Protein AF-A0A915LRH9-F1 (afdb_monomer_lite)

Radius of gyration: 26.14 Å; chains: 1; bounding box: 74×28×81 Å

Structure (mmCIF, N/CA/C/O backbone):
data_AF-A0A915LRH9-F1
#
_entry.id   AF-A0A915LRH9-F1
#
loop_
_atom_site.group_PDB
_atom_site.id
_atom_site.type_symbol
_atom_site.label_atom_id
_atom_site.label_alt_id
_atom_site.label_comp_id
_atom_site.label_asym_id
_atom_site.label_entity_id
_atom_site.label_seq_id
_atom_site.pdbx_PDB_ins_code
_atom_site.Cartn_x
_atom_site.Cartn_y
_atom_site.Cartn_z
_atom_site.occupancy
_atom_site.B_iso_or_equiv
_atom_site.auth_seq_id
_atom_site.auth_comp_id
_atom_site.auth_asym_id
_atom_site.auth_atom_id
_atom_site.pdbx_PDB_model_num
ATOM 1 N N . MET A 1 1 ? 37.765 -3.416 -57.490 1.00 30.34 1 MET A N 1
ATOM 2 C CA . MET A 1 1 ? 39.031 -4.181 -57.428 1.00 30.34 1 MET A CA 1
ATOM 3 C C . MET A 1 1 ? 39.830 -3.658 -56.245 1.00 30.34 1 MET A C 1
ATOM 5 O O . MET A 1 1 ? 40.001 -2.457 -56.183 1.00 30.34 1 MET A O 1
ATOM 9 N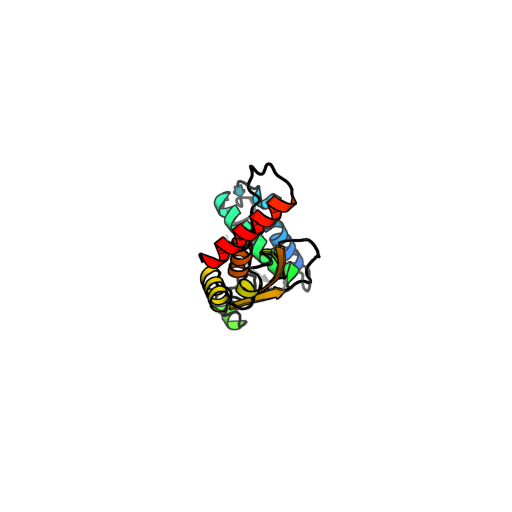 N . LYS A 1 2 ? 40.238 -4.555 -55.335 1.00 29.83 2 LYS A N 1
ATOM 10 C CA . LYS A 1 2 ? 41.137 -4.381 -54.170 1.00 29.83 2 LYS A CA 1
ATOM 11 C C . LYS A 1 2 ? 40.947 -3.181 -53.215 1.00 29.83 2 LYS A C 1
ATOM 13 O O . LYS A 1 2 ? 41.175 -2.027 -53.540 1.00 29.83 2 LYS A O 1
ATOM 18 N N . ILE A 1 3 ? 40.636 -3.567 -51.980 1.00 47.22 3 ILE A N 1
ATOM 19 C CA . ILE A 1 3 ? 40.786 -2.838 -50.719 1.00 47.22 3 ILE A CA 1
ATOM 20 C C . ILE A 1 3 ? 42.266 -2.500 -50.460 1.00 47.22 3 ILE A C 1
ATOM 22 O O . ILE A 1 3 ? 43.118 -3.357 -50.688 1.00 47.22 3 ILE A O 1
ATOM 26 N N . GLN A 1 4 ? 42.520 -1.316 -49.899 1.00 33.41 4 GLN A N 1
ATOM 27 C CA . GLN A 1 4 ? 43.632 -0.958 -49.001 1.00 33.41 4 GLN A CA 1
ATOM 28 C C . GLN A 1 4 ? 43.115 0.255 -48.199 1.00 33.41 4 GLN A C 1
ATOM 30 O O . GLN A 1 4 ? 42.893 1.302 -48.792 1.00 33.41 4 GLN A O 1
ATOM 35 N N . SER A 1 5 ? 42.612 0.167 -46.963 1.00 50.62 5 SER A N 1
ATOM 36 C CA . SER A 1 5 ? 43.160 -0.389 -45.713 1.00 50.62 5 SER A CA 1
ATOM 37 C C . SER A 1 5 ? 44.430 0.315 -45.235 1.00 50.62 5 SER A C 1
ATOM 39 O O . SER A 1 5 ? 45.513 -0.235 -45.384 1.00 50.62 5 SER A O 1
ATOM 41 N N . ASP A 1 6 ? 44.269 1.475 -44.594 1.00 34.72 6 ASP A N 1
ATOM 42 C CA . ASP A 1 6 ? 45.241 1.975 -43.620 1.00 34.72 6 ASP A CA 1
ATOM 43 C C . ASP A 1 6 ? 44.551 2.715 -42.458 1.00 34.72 6 ASP A C 1
ATOM 45 O O . ASP A 1 6 ? 43.700 3.579 -42.656 1.00 34.72 6 ASP A O 1
ATOM 49 N N . ALA A 1 7 ? 44.935 2.318 -41.241 1.00 39.56 7 ALA A N 1
ATOM 50 C CA . ALA A 1 7 ? 44.798 3.025 -39.962 1.00 39.56 7 ALA A CA 1
ATOM 51 C C . ALA A 1 7 ? 43.424 3.614 -39.541 1.00 39.56 7 ALA A C 1
ATOM 53 O O . ALA A 1 7 ? 43.298 4.813 -39.296 1.00 39.56 7 ALA A O 1
ATOM 54 N N . PHE A 1 8 ? 42.440 2.752 -39.242 1.00 38.41 8 PHE A N 1
ATOM 55 C CA . PHE A 1 8 ? 41.484 3.060 -38.160 1.00 38.41 8 PHE A CA 1
ATOM 56 C C . PHE A 1 8 ? 42.167 2.809 -36.804 1.00 38.41 8 PHE A C 1
ATOM 58 O O . PHE A 1 8 ? 42.033 1.738 -36.205 1.00 38.41 8 PHE A O 1
ATOM 65 N N . ASP A 1 9 ? 42.948 3.787 -36.337 1.00 40.53 9 ASP A N 1
ATOM 66 C CA . ASP A 1 9 ? 43.581 3.706 -35.020 1.00 40.53 9 ASP A CA 1
ATOM 67 C C . ASP A 1 9 ? 42.497 3.695 -33.929 1.00 40.53 9 ASP A C 1
ATOM 69 O O . ASP A 1 9 ? 41.687 4.614 -33.793 1.00 40.53 9 ASP A O 1
ATOM 73 N N . SER A 1 10 ? 42.406 2.576 -33.215 1.00 44.03 10 SER A N 1
ATOM 74 C CA . SER A 1 10 ? 41.177 2.131 -32.546 1.00 44.03 10 SER A CA 1
ATOM 75 C C . SER A 1 10 ? 41.027 2.684 -31.123 1.00 44.03 10 SER A C 1
ATOM 77 O O . SER A 1 10 ? 40.574 1.986 -30.213 1.00 44.03 10 SER A O 1
ATOM 79 N N . GLN A 1 11 ? 41.419 3.944 -30.907 1.00 57.19 11 GLN A N 1
ATOM 80 C CA . GLN A 1 11 ? 41.361 4.607 -29.605 1.00 57.19 11 GLN A CA 1
ATOM 81 C C . GLN A 1 11 ? 40.503 5.880 -29.614 1.00 57.19 11 GLN A C 1
ATOM 83 O O . GLN A 1 11 ? 40.703 6.782 -30.420 1.00 57.19 11 GLN A O 1
ATOM 88 N N . ARG A 1 12 ? 39.659 5.984 -28.571 1.00 53.75 12 ARG A N 1
ATOM 89 C CA . ARG A 1 12 ? 38.770 7.102 -28.176 1.00 53.75 12 ARG A CA 1
ATOM 90 C C . ARG A 1 12 ? 37.405 7.166 -28.877 1.00 53.75 12 ARG A C 1
ATOM 92 O O . ARG A 1 12 ? 37.314 7.468 -30.054 1.00 53.75 12 ARG A O 1
ATOM 99 N N . VAL A 1 13 ? 36.346 7.041 -28.066 1.00 49.59 13 VAL A N 1
ATOM 100 C CA . VAL A 1 13 ? 35.249 8.023 -27.860 1.00 49.59 13 VAL A CA 1
ATOM 101 C C . VAL A 1 13 ? 34.286 7.427 -26.811 1.00 49.59 13 VAL A C 1
ATOM 103 O O . VAL A 1 13 ? 33.323 6.743 -27.128 1.00 49.59 13 VAL A O 1
ATOM 106 N N . VAL A 1 14 ? 34.568 7.640 -25.519 1.00 56.03 14 VAL A N 1
ATOM 107 C CA . VAL A 1 14 ? 33.727 7.136 -24.409 1.00 56.03 14 VAL A CA 1
ATOM 108 C C . VAL A 1 14 ? 32.777 8.240 -23.945 1.00 56.03 14 VAL A C 1
ATOM 110 O O . VAL A 1 14 ? 33.243 9.284 -23.492 1.00 56.03 14 VAL A O 1
ATOM 113 N N . SER A 1 15 ? 31.458 8.028 -24.066 1.00 48.59 15 SER A N 1
ATOM 114 C CA . SER A 1 15 ? 30.430 9.016 -23.706 1.00 48.59 15 SER A CA 1
ATOM 115 C C . SER A 1 15 ? 29.466 8.480 -22.646 1.00 48.59 15 SER A C 1
ATOM 117 O O . SER A 1 15 ? 28.731 7.536 -22.905 1.00 48.59 15 SER A O 1
ATOM 119 N N . LEU A 1 16 ? 29.464 9.079 -21.455 1.00 44.28 16 LEU A N 1
ATOM 120 C CA . LEU A 1 16 ? 28.766 8.580 -20.266 1.00 44.28 16 LEU A CA 1
ATOM 121 C C . LEU A 1 16 ? 28.076 9.631 -19.346 1.00 44.28 16 LEU A C 1
ATOM 123 O O . LEU A 1 16 ? 27.606 9.257 -18.277 1.00 44.28 16 LEU A O 1
ATOM 127 N N . GLU A 1 17 ? 27.940 10.936 -19.606 1.00 48.41 17 GLU A N 1
ATOM 128 C CA . GLU A 1 17 ? 28.233 11.781 -20.788 1.00 48.41 17 GLU A CA 1
ATOM 129 C C . GLU A 1 17 ? 29.729 11.979 -21.020 1.00 48.41 17 GLU A C 1
ATOM 131 O O . GLU A 1 17 ? 30.153 11.764 -22.161 1.00 48.41 17 GLU A O 1
ATOM 136 N N . ARG A 1 18 ? 30.498 12.275 -19.957 1.00 44.50 18 ARG A N 1
ATOM 137 C CA . ARG A 1 18 ? 31.822 11.692 -19.629 1.00 44.50 18 ARG A CA 1
ATOM 138 C C . ARG A 1 18 ? 32.492 12.363 -18.401 1.00 44.50 18 ARG A C 1
ATOM 140 O O . ARG A 1 18 ? 33.534 12.985 -18.554 1.00 44.50 18 ARG A O 1
ATOM 147 N N . GLN A 1 19 ? 32.001 12.259 -17.163 1.00 59.41 19 GLN A N 1
ATOM 148 C CA . GLN A 1 19 ? 30.755 11.687 -16.625 1.00 59.41 19 GLN A CA 1
ATOM 149 C C . GLN A 1 19 ? 30.545 12.185 -15.178 1.00 59.41 19 GLN A C 1
ATOM 151 O O . GLN A 1 19 ? 31.438 12.008 -14.357 1.00 59.41 19 GLN A O 1
ATOM 156 N N . HIS A 1 20 ? 29.342 12.674 -14.854 1.00 44.09 20 HIS A N 1
ATOM 157 C CA . HIS A 1 20 ? 28.576 12.348 -13.632 1.00 44.09 20 HIS A CA 1
ATOM 158 C C . HIS A 1 20 ? 27.283 13.180 -13.633 1.00 44.09 20 HIS A C 1
ATOM 160 O O . HIS A 1 20 ? 27.294 14.375 -13.356 1.00 44.09 20 HIS A O 1
ATOM 166 N N . GLY A 1 21 ? 26.156 12.534 -13.943 1.00 54.78 21 GLY A N 1
ATOM 167 C CA . GLY A 1 21 ? 24.821 13.139 -13.898 1.00 54.78 21 GLY A CA 1
ATOM 168 C C . GLY A 1 21 ? 24.007 12.971 -15.180 1.00 54.78 21 GLY A C 1
ATOM 169 O O . GLY A 1 21 ? 22.806 12.748 -15.094 1.00 54.78 21 GLY A O 1
ATOM 170 N N . GLY A 1 22 ? 24.611 12.987 -16.371 1.00 63.34 22 GLY A N 1
ATOM 171 C CA . GLY A 1 22 ? 23.833 13.053 -17.614 1.00 63.34 22 GLY A CA 1
ATOM 172 C C . GLY A 1 22 ? 23.318 11.713 -18.154 1.00 63.34 22 GLY A C 1
ATOM 173 O O . GLY A 1 22 ? 22.170 11.664 -18.590 1.00 63.34 22 GLY A O 1
ATOM 174 N N . LEU A 1 23 ? 24.080 10.609 -18.088 1.00 66.19 23 LEU A N 1
ATOM 175 C CA . LEU A 1 23 ? 23.522 9.277 -18.411 1.00 66.19 23 LEU A CA 1
ATOM 176 C C . LEU A 1 23 ? 22.485 8.847 -17.365 1.00 66.19 23 LEU A C 1
ATOM 178 O O . LEU A 1 23 ? 21.440 8.317 -17.728 1.00 66.19 23 LEU A O 1
ATOM 182 N N . GLY A 1 24 ? 22.752 9.143 -16.088 1.00 70.62 24 GLY A N 1
ATOM 183 C CA . GLY A 1 24 ? 21.791 8.963 -15.000 1.00 70.62 24 GLY A CA 1
ATOM 184 C 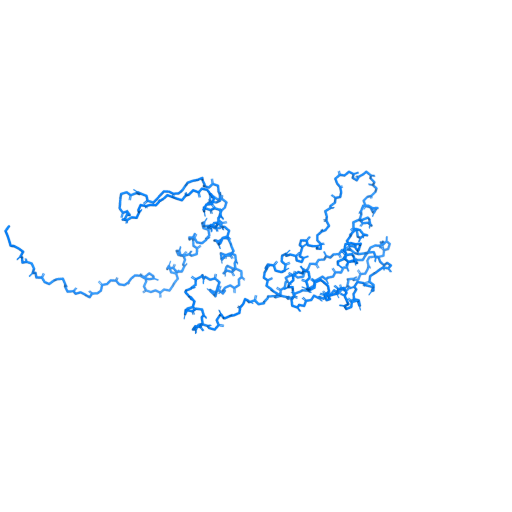C . GLY A 1 24 ? 20.499 9.727 -15.275 1.00 70.62 24 GLY A C 1
ATOM 185 O O . GLY A 1 24 ? 19.440 9.117 -15.302 1.00 70.62 24 GLY A O 1
ATOM 186 N N . ASN A 1 25 ? 20.582 11.024 -15.587 1.00 74.88 25 ASN A N 1
ATOM 187 C CA . ASN A 1 25 ? 19.416 11.839 -15.927 1.00 74.88 25 ASN A CA 1
ATOM 188 C C . ASN A 1 25 ? 18.658 11.302 -17.155 1.00 74.88 25 ASN A C 1
ATOM 190 O O . ASN A 1 25 ? 17.442 11.182 -17.110 1.00 74.88 25 ASN A O 1
ATOM 194 N N . LYS A 1 26 ? 19.345 10.887 -18.231 1.00 81.69 26 LYS A N 1
ATOM 195 C CA . LYS A 1 26 ? 18.680 10.257 -19.391 1.00 81.69 26 LYS A CA 1
ATOM 196 C C . LYS A 1 26 ? 17.964 8.954 -19.030 1.00 81.69 26 LYS A C 1
ATOM 198 O O . LYS A 1 26 ? 16.865 8.718 -19.520 1.00 81.69 26 LYS A O 1
ATOM 203 N N . PHE A 1 27 ? 18.562 8.130 -18.170 1.00 82.62 27 PHE A N 1
ATOM 204 C CA . PHE A 1 27 ? 17.910 6.934 -17.640 1.00 82.62 27 PHE A CA 1
ATOM 205 C C . PHE A 1 27 ? 16.696 7.298 -16.772 1.00 82.62 27 PHE A C 1
ATOM 207 O O . PHE A 1 27 ? 15.630 6.730 -16.972 1.00 82.62 27 PHE A O 1
ATOM 214 N N . PHE A 1 28 ? 16.811 8.281 -15.875 1.00 80.25 28 PHE A N 1
ATOM 215 C CA . PHE A 1 28 ? 15.692 8.754 -15.055 1.00 80.25 28 PHE A CA 1
ATOM 216 C C . PHE A 1 28 ? 14.543 9.321 -15.891 1.00 80.25 28 PHE A C 1
ATOM 218 O O . PHE A 1 28 ? 13.411 8.921 -15.660 1.00 80.25 28 PHE A O 1
ATOM 225 N N . LEU A 1 29 ? 14.821 10.157 -16.895 1.00 86.69 29 LEU A N 1
ATOM 226 C CA . LEU A 1 29 ? 13.818 10.685 -17.829 1.00 86.69 29 LEU A CA 1
ATOM 227 C C . LEU A 1 29 ? 13.128 9.567 -18.625 1.00 86.69 29 LEU A C 1
ATOM 229 O O . LEU A 1 29 ? 11.928 9.631 -18.874 1.00 86.69 29 LEU A O 1
ATOM 233 N N . PHE A 1 30 ? 13.863 8.516 -18.999 1.00 88.31 30 PHE A N 1
ATOM 234 C CA . PHE A 1 30 ? 13.270 7.333 -19.621 1.00 88.31 30 PHE A CA 1
ATOM 235 C C . PHE A 1 30 ? 12.380 6.557 -18.638 1.00 88.31 30 PHE A C 1
ATOM 237 O O . PHE A 1 30 ? 11.257 6.205 -18.984 1.00 88.31 30 PHE A O 1
ATOM 244 N N . MET A 1 31 ? 12.830 6.341 -17.400 1.00 86.50 31 MET A N 1
ATOM 245 C CA . MET A 1 31 ? 12.031 5.693 -16.353 1.00 86.50 31 MET A CA 1
ATOM 246 C C . MET A 1 31 ? 10.779 6.505 -15.984 1.00 86.50 31 MET A C 1
ATOM 248 O O . MET A 1 31 ? 9.718 5.922 -15.782 1.00 86.50 31 MET A O 1
ATOM 252 N N . GLU A 1 32 ? 10.882 7.834 -15.951 1.00 89.31 32 GLU A N 1
ATOM 253 C CA . GLU A 1 32 ? 9.773 8.773 -15.756 1.00 89.31 32 GLU A CA 1
ATOM 254 C C . GLU A 1 32 ? 8.770 8.688 -16.909 1.00 89.31 32 GLU A C 1
ATOM 256 O O . GLU A 1 32 ? 7.566 8.596 -16.678 1.00 89.31 32 GLU A O 1
ATOM 261 N N . PHE A 1 33 ? 9.258 8.626 -18.153 1.00 91.75 33 PHE A N 1
ATOM 262 C CA . PHE A 1 33 ? 8.413 8.394 -19.319 1.00 91.75 33 PHE A CA 1
ATOM 263 C C . PHE A 1 33 ? 7.687 7.045 -19.233 1.00 91.75 33 PHE A C 1
ATOM 265 O O . PHE A 1 33 ? 6.467 7.023 -19.393 1.00 91.75 33 PHE A O 1
ATOM 272 N N . LEU A 1 34 ? 8.378 5.948 -18.892 1.00 90.06 34 LEU A N 1
ATOM 273 C CA . LEU A 1 34 ? 7.747 4.633 -18.685 1.00 90.06 34 LEU A CA 1
ATOM 274 C C . LEU A 1 34 ? 6.727 4.623 -17.535 1.00 90.06 34 LEU A C 1
ATOM 276 O O . LEU A 1 34 ? 5.777 3.850 -17.582 1.00 90.06 34 LEU A O 1
ATOM 280 N N . ALA A 1 35 ? 6.918 5.461 -16.514 1.00 90.06 35 ALA A N 1
ATOM 281 C CA . ALA A 1 35 ? 5.997 5.655 -15.394 1.00 90.06 35 ALA A CA 1
ATOM 282 C C . ALA A 1 35 ? 4.852 6.645 -15.702 1.00 90.06 35 ALA A C 1
ATOM 284 O O . ALA A 1 35 ? 3.969 6.859 -14.870 1.00 90.06 35 ALA A O 1
ATOM 285 N N . SER A 1 36 ? 4.872 7.293 -16.870 1.00 92.31 36 SER A N 1
ATOM 286 C CA . SER A 1 36 ? 3.939 8.366 -17.199 1.00 92.31 36 SER A CA 1
ATOM 287 C C . SER A 1 36 ? 2.589 7.845 -17.696 1.00 92.31 36 SER A C 1
ATOM 289 O O . SER A 1 36 ? 2.483 6.854 -18.424 1.00 92.31 36 SER A O 1
ATOM 291 N N . ARG A 1 37 ? 1.535 8.627 -17.428 1.00 88.50 37 ARG A N 1
ATOM 292 C CA . ARG A 1 37 ? 0.210 8.410 -18.030 1.00 88.50 37 ARG A CA 1
ATOM 293 C C . ARG A 1 37 ? 0.250 8.446 -19.565 1.00 88.50 37 ARG A C 1
ATOM 295 O O . ARG A 1 37 ? -0.581 7.800 -20.192 1.00 88.50 37 ARG A O 1
ATOM 302 N N . GLN A 1 38 ? 1.185 9.183 -20.170 1.00 89.38 38 GLN A N 1
ATOM 303 C CA . GLN A 1 38 ? 1.334 9.224 -21.629 1.00 89.38 38 GLN A CA 1
ATOM 304 C C . GLN A 1 38 ? 1.737 7.850 -22.172 1.00 89.38 38 GLN A C 1
ATOM 306 O O . GLN A 1 38 ? 1.094 7.361 -23.094 1.00 89.38 38 GLN A O 1
ATOM 311 N N . PHE A 1 39 ? 2.725 7.199 -21.549 1.00 90.38 39 PHE A N 1
ATOM 312 C CA . PHE A 1 39 ? 3.155 5.852 -21.924 1.00 90.38 39 PHE A CA 1
ATOM 313 C C . PHE A 1 39 ? 2.070 4.798 -21.657 1.00 90.38 39 PHE A C 1
ATOM 315 O O . PHE A 1 39 ? 1.826 3.950 -22.510 1.00 90.38 39 PHE A O 1
ATOM 322 N N . HIS A 1 40 ? 1.345 4.891 -20.534 1.00 88.69 40 HIS A N 1
ATOM 323 C CA . HIS A 1 40 ? 0.223 3.986 -20.236 1.00 88.69 40 HIS A CA 1
ATOM 324 C C . HIS A 1 40 ? -0.892 4.008 -21.299 1.00 88.69 40 HIS A C 1
ATOM 326 O O . HIS A 1 40 ? -1.524 2.987 -21.558 1.00 88.69 40 HIS A O 1
ATOM 332 N N . LEU A 1 41 ? -1.138 5.171 -21.913 1.00 89.75 41 LEU A N 1
ATOM 333 C CA . LEU A 1 41 ? -2.168 5.349 -22.940 1.00 89.75 41 LEU A CA 1
ATOM 334 C C . LEU A 1 41 ? -1.718 4.918 -24.348 1.00 89.75 41 LEU A C 1
ATOM 336 O O . LEU A 1 41 ? -2.534 4.942 -25.272 1.00 89.75 41 LEU A O 1
ATOM 340 N N . LEU A 1 42 ? -0.455 4.514 -24.538 1.00 89.44 42 LEU A N 1
ATOM 341 C CA . LEU A 1 42 ? 0.019 4.002 -25.823 1.00 89.44 42 LEU A CA 1
ATOM 342 C C . LEU A 1 42 ? -0.616 2.640 -26.134 1.00 89.44 42 LEU A C 1
ATOM 344 O O . LEU A 1 42 ? -0.582 1.701 -25.335 1.00 89.44 42 LEU A O 1
ATOM 348 N N . GLN A 1 43 ? -1.179 2.527 -27.336 1.00 86.25 43 GLN A N 1
ATOM 349 C CA . GLN A 1 43 ? -1.735 1.271 -27.848 1.00 86.25 43 GLN A CA 1
ATOM 350 C C . GLN A 1 43 ? -0.680 0.421 -28.569 1.00 86.25 43 GLN A C 1
ATOM 352 O O . GLN A 1 43 ? -0.754 -0.807 -28.539 1.00 86.25 43 GLN A O 1
ATOM 357 N N . VAL A 1 44 ? 0.293 1.075 -29.209 1.00 87.75 44 VAL A N 1
ATOM 358 C CA . VAL A 1 44 ? 1.384 0.463 -29.974 1.00 87.75 44 VAL A CA 1
ATOM 359 C C . VAL A 1 44 ? 2.641 1.320 -29.810 1.00 87.75 44 VAL A C 1
ATOM 361 O O . VAL A 1 44 ? 2.546 2.548 -29.767 1.00 87.75 44 VAL A O 1
ATOM 364 N N . LEU A 1 45 ? 3.806 0.678 -29.745 1.00 85.69 45 LEU A N 1
ATOM 365 C CA . LEU A 1 45 ? 5.119 1.309 -29.871 1.00 85.69 45 LEU A CA 1
ATOM 366 C C . LEU A 1 45 ? 5.922 0.546 -30.928 1.00 85.69 45 LEU A C 1
ATOM 368 O O . LEU A 1 45 ? 6.165 -0.650 -30.776 1.00 85.69 45 LEU A O 1
ATOM 372 N N . ASP A 1 46 ? 6.305 1.232 -31.998 1.00 83.38 46 ASP A N 1
ATOM 373 C CA . ASP A 1 46 ? 7.018 0.658 -33.139 1.00 83.38 46 ASP A CA 1
ATOM 374 C C . ASP A 1 46 ? 8.477 1.137 -33.137 1.00 83.38 46 ASP A C 1
ATOM 376 O O . ASP A 1 46 ? 8.742 2.329 -32.980 1.00 83.38 46 ASP A O 1
ATOM 380 N N . PHE A 1 47 ? 9.420 0.205 -33.284 1.00 79.81 47 PHE A N 1
ATOM 381 C CA . PHE A 1 47 ? 10.859 0.477 -33.358 1.00 79.81 47 PHE A CA 1
ATOM 382 C C . PHE A 1 47 ? 11.419 0.386 -34.786 1.00 79.81 47 PHE A C 1
ATOM 384 O O . PHE A 1 47 ? 12.618 0.570 -34.980 1.00 79.81 47 PHE A O 1
ATOM 391 N N . SER A 1 48 ? 10.579 0.123 -35.795 1.00 75.94 48 SER A N 1
ATOM 392 C CA . SER A 1 48 ? 10.984 -0.085 -37.195 1.00 75.94 48 SER A CA 1
ATOM 393 C C . SER A 1 48 ? 11.442 1.179 -37.948 1.00 75.94 48 SER A C 1
ATOM 395 O O . SER A 1 48 ? 11.577 1.151 -39.174 1.00 75.94 48 SER A O 1
ATOM 397 N N . GLU A 1 49 ? 11.740 2.277 -37.240 1.00 75.69 49 GLU A N 1
ATOM 398 C CA . GLU A 1 49 ? 12.253 3.508 -37.845 1.00 75.69 49 GLU A CA 1
ATOM 399 C C . GLU A 1 49 ? 13.573 3.281 -38.614 1.00 75.69 49 GLU A C 1
ATOM 401 O O . GLU A 1 49 ? 14.495 2.619 -38.116 1.00 75.69 49 GLU A O 1
ATOM 406 N N . PRO A 1 50 ? 13.722 3.878 -39.814 1.00 57.66 50 PRO A N 1
ATOM 407 C CA . PRO A 1 50 ? 14.924 3.741 -40.630 1.00 57.66 50 PRO A CA 1
ATOM 408 C C . PRO A 1 50 ? 16.132 4.400 -39.949 1.00 57.66 50 PRO A C 1
ATOM 410 O O . PRO A 1 50 ? 16.323 5.613 -39.998 1.00 57.66 50 PRO A O 1
ATOM 413 N N . GLY A 1 51 ? 16.967 3.572 -39.322 1.00 65.06 51 GLY A N 1
ATOM 414 C CA . GLY A 1 51 ? 18.132 3.994 -38.538 1.00 65.06 51 GLY A CA 1
ATOM 415 C C . GLY A 1 51 ? 18.314 3.169 -37.263 1.00 65.06 51 GLY A C 1
ATOM 416 O O . GLY A 1 51 ? 19.444 2.984 -36.813 1.00 65.06 51 GLY A O 1
ATOM 417 N N . MET A 1 52 ? 17.234 2.585 -36.729 1.00 61.44 52 MET A N 1
ATOM 418 C CA . MET A 1 52 ? 17.340 1.498 -35.759 1.00 61.44 52 MET A CA 1
ATOM 419 C C . MET A 1 52 ? 17.454 0.162 -36.500 1.00 61.44 52 MET A C 1
ATOM 421 O O . MET A 1 52 ? 16.552 -0.252 -37.220 1.00 61.44 52 MET A O 1
ATOM 425 N N . HIS A 1 53 ? 18.545 -0.574 -36.281 1.00 65.06 53 HIS A N 1
ATOM 426 C CA . HIS A 1 53 ? 18.700 -1.954 -36.768 1.00 65.06 53 HIS A CA 1
ATOM 427 C C . HIS A 1 53 ? 17.877 -2.967 -35.938 1.00 65.06 53 HIS A C 1
ATOM 429 O O . HIS A 1 53 ? 18.328 -4.082 -35.681 1.00 65.06 53 HIS A O 1
ATOM 435 N N . TYR A 1 54 ? 16.690 -2.570 -35.471 1.00 69.44 54 TYR A N 1
ATOM 436 C CA . TYR A 1 54 ? 15.868 -3.326 -34.531 1.00 69.44 54 TYR A CA 1
ATOM 437 C C . TYR A 1 54 ? 14.394 -3.268 -34.940 1.00 69.44 54 TYR A C 1
ATOM 439 O O . TYR A 1 54 ? 13.708 -2.281 -34.708 1.00 69.44 54 TYR A O 1
ATOM 447 N N . GLN A 1 55 ? 13.900 -4.341 -35.556 1.00 73.00 55 GLN A N 1
ATOM 448 C CA . GLN A 1 55 ? 12.499 -4.455 -35.957 1.00 73.00 55 GLN A CA 1
ATOM 449 C C . GLN A 1 55 ? 11.704 -5.141 -34.847 1.00 73.00 55 GLN A C 1
ATOM 451 O O . GLN A 1 55 ? 11.799 -6.353 -34.656 1.00 73.00 55 GLN A O 1
ATOM 456 N N . SER A 1 56 ? 10.932 -4.355 -34.101 1.00 79.19 56 SER A N 1
ATOM 457 C CA . SER A 1 56 ? 10.033 -4.844 -33.058 1.00 79.19 56 SER A CA 1
ATOM 458 C C . SER A 1 56 ? 8.840 -3.906 -32.926 1.00 79.19 56 SER A C 1
ATOM 460 O O . SER A 1 56 ? 8.988 -2.693 -33.060 1.00 79.19 56 SER A O 1
ATOM 462 N N . VAL A 1 57 ? 7.669 -4.472 -32.644 1.00 82.94 57 VAL A N 1
ATOM 463 C CA . VAL A 1 57 ? 6.436 -3.730 -32.372 1.00 82.94 57 VAL A CA 1
ATOM 464 C C . VAL A 1 57 ? 5.878 -4.249 -31.057 1.00 82.94 57 VAL A C 1
ATOM 466 O O . VAL A 1 57 ? 5.599 -5.442 -30.928 1.00 82.94 57 VAL A O 1
ATOM 469 N N . LEU A 1 58 ? 5.730 -3.361 -30.077 1.00 84.00 58 LEU A N 1
ATOM 470 C CA . LEU A 1 58 ? 5.139 -3.674 -28.782 1.00 84.00 58 LEU A CA 1
ATOM 471 C C . LEU A 1 58 ? 3.671 -3.261 -28.770 1.00 84.00 58 LEU A C 1
ATOM 473 O O . LEU A 1 58 ? 3.333 -2.112 -29.052 1.00 84.00 58 LEU A O 1
ATOM 477 N N . MET A 1 59 ? 2.807 -4.206 -28.414 1.00 87.81 59 MET A N 1
ATOM 478 C CA . MET A 1 59 ? 1.361 -4.000 -28.311 1.00 87.81 59 MET A CA 1
ATOM 479 C C . MET A 1 59 ? 0.964 -3.584 -26.890 1.00 87.81 59 MET A C 1
ATOM 481 O O . MET A 1 59 ? 1.683 -3.869 -25.932 1.00 87.81 59 MET A O 1
ATOM 485 N N . HIS A 1 60 ? -0.210 -2.966 -26.738 1.00 82.19 60 HIS A N 1
ATOM 486 C CA . HIS A 1 60 ? -0.718 -2.418 -25.473 1.00 82.19 60 HIS A CA 1
ATOM 487 C C . HIS A 1 60 ? -0.529 -3.329 -24.245 1.00 82.19 60 HIS A C 1
ATOM 489 O O . HIS A 1 60 ? -0.059 -2.868 -23.212 1.00 82.19 60 HIS A O 1
ATOM 495 N N . THR A 1 61 ? -0.809 -4.632 -24.356 1.00 84.38 61 THR A N 1
ATOM 496 C CA . THR A 1 61 ? -0.635 -5.589 -23.245 1.00 84.38 61 THR A CA 1
ATOM 497 C C . THR A 1 61 ? 0.822 -5.723 -22.794 1.00 84.38 61 THR A C 1
ATOM 499 O O . THR A 1 61 ? 1.099 -5.825 -21.604 1.00 84.38 61 THR A O 1
ATOM 502 N N . GLN A 1 62 ? 1.780 -5.675 -23.723 1.00 84.69 62 GLN A N 1
ATOM 503 C CA . GLN A 1 62 ? 3.215 -5.680 -23.418 1.00 84.69 62 GLN A CA 1
ATOM 504 C C . GLN A 1 62 ? 3.653 -4.334 -22.826 1.00 84.69 62 GLN A C 1
ATOM 506 O O . GLN A 1 62 ? 4.435 -4.303 -21.874 1.00 84.69 62 GLN A O 1
ATOM 511 N N . LEU A 1 63 ? 3.107 -3.231 -23.349 1.00 86.94 63 LEU A N 1
ATOM 512 C CA . LEU A 1 63 ? 3.329 -1.885 -22.819 1.00 86.94 63 LEU A CA 1
ATOM 513 C C . LEU A 1 63 ? 2.775 -1.732 -21.395 1.00 86.94 63 LEU A C 1
ATOM 515 O O . LEU A 1 63 ? 3.405 -1.060 -20.588 1.00 86.94 63 LEU A O 1
ATOM 519 N N . GLU A 1 64 ? 1.680 -2.406 -21.034 1.00 85.06 64 GLU A N 1
ATOM 520 C CA . GLU A 1 64 ? 1.143 -2.413 -19.668 1.00 85.06 64 GLU A CA 1
ATOM 521 C C . GLU A 1 64 ? 2.119 -3.059 -18.667 1.00 85.06 64 GLU A C 1
ATOM 523 O O . GLU A 1 64 ? 2.389 -2.486 -17.607 1.00 85.06 64 GLU A O 1
ATOM 528 N N . TYR A 1 65 ? 2.720 -4.207 -19.012 1.00 84.00 65 TYR A N 1
ATOM 529 C CA . TYR A 1 65 ? 3.761 -4.829 -18.181 1.00 84.00 65 TYR A CA 1
ATOM 530 C C . TYR A 1 65 ? 4.993 -3.924 -18.033 1.00 84.00 65 TYR A C 1
ATOM 532 O O . TYR A 1 65 ? 5.530 -3.794 -16.930 1.00 84.00 65 TYR A O 1
ATOM 540 N N . ILE A 1 66 ? 5.416 -3.267 -19.120 1.00 87.31 66 ILE A N 1
ATOM 541 C CA . ILE A 1 66 ? 6.548 -2.328 -19.109 1.00 87.31 66 ILE A CA 1
ATOM 542 C C . ILE A 1 66 ? 6.217 -1.082 -18.281 1.00 87.31 66 ILE A C 1
ATOM 544 O O . ILE A 1 66 ? 7.044 -0.667 -17.475 1.00 87.31 66 ILE A O 1
ATOM 548 N N . HIS A 1 67 ? 5.008 -0.529 -18.407 1.00 87.88 67 HIS A N 1
ATOM 549 C CA . HIS A 1 67 ? 4.526 0.599 -17.608 1.00 87.88 67 HIS A CA 1
ATOM 550 C C . HIS A 1 67 ? 4.522 0.236 -16.122 1.00 87.88 67 HIS A C 1
ATOM 552 O O . HIS A 1 67 ? 5.070 0.965 -15.303 1.00 87.88 67 HIS A O 1
ATOM 558 N N . LYS A 1 68 ? 3.981 -0.934 -15.760 1.00 84.44 68 LYS A N 1
ATOM 559 C CA . LYS A 1 68 ? 3.940 -1.408 -14.369 1.00 84.44 68 LYS A CA 1
ATOM 560 C C . LYS A 1 68 ? 5.341 -1.574 -13.770 1.00 84.44 68 LYS A C 1
ATOM 562 O O . LYS A 1 68 ? 5.557 -1.167 -12.629 1.00 84.44 68 LYS A O 1
ATOM 567 N N . ALA A 1 69 ? 6.289 -2.129 -14.528 1.00 83.00 69 ALA A N 1
ATOM 568 C CA . ALA A 1 69 ? 7.684 -2.249 -14.101 1.00 83.00 69 ALA A CA 1
ATOM 569 C C . ALA A 1 69 ? 8.385 -0.878 -14.018 1.00 83.00 69 ALA A C 1
ATOM 571 O O . ALA A 1 69 ? 9.052 -0.583 -13.026 1.00 83.00 69 ALA A O 1
ATOM 572 N N . GLY A 1 70 ? 8.186 -0.023 -15.025 1.00 87.19 70 GLY A N 1
ATOM 573 C CA . GLY A 1 70 ? 8.726 1.333 -15.102 1.00 87.19 70 GLY A CA 1
ATOM 574 C C . GLY A 1 70 ? 8.273 2.203 -13.934 1.00 87.19 70 GLY A C 1
ATOM 575 O O . GLY A 1 70 ? 9.107 2.765 -13.234 1.00 87.19 70 GLY A O 1
ATOM 576 N N . LEU A 1 71 ? 6.967 2.214 -13.663 1.00 85.06 71 LEU A N 1
ATOM 577 C CA . LEU A 1 71 ? 6.322 2.882 -12.533 1.00 85.06 71 LEU A CA 1
ATOM 578 C C . LEU A 1 71 ? 6.897 2.420 -11.186 1.00 85.06 71 LEU A C 1
ATOM 580 O O . LEU A 1 71 ? 7.280 3.250 -10.360 1.00 85.06 71 LEU A O 1
ATOM 584 N N . GLN A 1 72 ? 7.010 1.102 -10.975 1.00 80.88 72 GLN A N 1
ATOM 585 C CA . GLN A 1 72 ? 7.584 0.538 -9.750 1.00 80.88 72 GLN A CA 1
ATOM 586 C C . GLN A 1 72 ? 9.044 0.961 -9.558 1.00 80.88 72 GLN A C 1
ATOM 588 O O . GLN A 1 72 ? 9.389 1.495 -8.503 1.00 80.88 72 GLN A O 1
ATOM 593 N N . THR A 1 73 ? 9.902 0.772 -10.564 1.00 82.06 73 THR A N 1
ATOM 594 C CA . THR A 1 73 ? 11.322 1.133 -10.454 1.00 82.06 73 THR A CA 1
ATOM 595 C C . THR A 1 73 ? 11.515 2.652 -10.366 1.00 82.06 73 THR A C 1
ATOM 597 O O . THR A 1 73 ? 12.308 3.088 -9.536 1.00 82.06 73 THR A O 1
ATOM 600 N N . TYR A 1 74 ? 10.778 3.471 -11.126 1.00 86.00 74 TYR A N 1
ATOM 601 C CA . TYR A 1 74 ? 10.870 4.937 -11.063 1.00 86.00 74 TYR A CA 1
ATOM 602 C C . TYR A 1 74 ? 10.537 5.463 -9.667 1.00 86.00 74 TYR A C 1
ATOM 604 O O . TYR A 1 74 ? 11.391 6.096 -9.049 1.00 86.00 74 TYR A O 1
ATOM 612 N N . HIS A 1 75 ? 9.352 5.149 -9.126 1.00 82.31 75 HIS A N 1
ATOM 613 C CA . HIS A 1 75 ? 8.978 5.589 -7.778 1.00 82.31 75 HIS A CA 1
ATOM 614 C C . HIS A 1 75 ? 9.960 5.082 -6.726 1.00 82.31 75 HIS A C 1
ATOM 616 O O . HIS A 1 75 ? 10.335 5.818 -5.814 1.00 82.31 75 HIS A O 1
ATOM 622 N N . GLN A 1 76 ? 10.405 3.830 -6.850 1.00 75.56 76 GLN A N 1
ATOM 623 C CA . GLN A 1 76 ? 11.294 3.250 -5.861 1.00 75.56 76 GLN A CA 1
ATOM 624 C C . GLN A 1 76 ? 12.665 3.934 -5.851 1.00 75.56 76 GLN A C 1
ATOM 626 O O . GLN A 1 76 ? 13.166 4.247 -4.769 1.00 75.56 76 GLN A O 1
ATOM 631 N N . VAL A 1 77 ? 13.242 4.238 -7.017 1.00 80.00 77 VAL A N 1
ATOM 632 C CA . VAL A 1 77 ? 14.508 4.980 -7.089 1.00 80.00 77 VAL A CA 1
ATOM 633 C C . VAL A 1 77 ? 14.303 6.455 -6.704 1.00 80.00 77 VAL A C 1
ATOM 635 O O . VAL A 1 77 ? 15.095 6.976 -5.926 1.00 80.00 77 VAL A O 1
ATOM 638 N N . ALA A 1 78 ? 13.238 7.116 -7.169 1.00 79.88 78 ALA A N 1
ATOM 639 C CA . ALA A 1 78 ? 12.979 8.536 -6.904 1.00 79.88 78 ALA A CA 1
ATOM 640 C C . ALA A 1 78 ? 12.725 8.849 -5.417 1.00 79.88 78 ALA A C 1
ATOM 642 O O . ALA A 1 78 ? 13.195 9.871 -4.925 1.00 79.88 78 ALA A O 1
ATOM 643 N N . PHE A 1 79 ? 12.021 7.973 -4.687 1.00 73.50 79 PHE A N 1
ATOM 644 C CA . PHE A 1 79 ? 11.723 8.191 -3.265 1.00 73.50 79 PHE A CA 1
ATOM 645 C C . PHE A 1 79 ? 12.770 7.618 -2.304 1.00 73.50 79 PHE A C 1
ATOM 647 O O . PHE A 1 79 ? 12.897 8.120 -1.191 1.00 73.50 79 PHE A O 1
ATOM 654 N N . THR A 1 80 ? 13.511 6.568 -2.686 1.00 70.75 80 THR A N 1
ATOM 655 C CA . THR A 1 80 ? 14.493 5.931 -1.777 1.00 70.75 80 THR A CA 1
ATOM 656 C C . THR A 1 80 ? 15.952 6.194 -2.139 1.00 70.75 80 THR A C 1
ATOM 658 O O . THR A 1 80 ? 16.833 5.807 -1.376 1.00 70.75 80 THR A O 1
ATOM 661 N N . PHE A 1 81 ? 16.222 6.807 -3.298 1.00 67.12 81 PHE A N 1
ATOM 662 C CA . PHE A 1 81 ? 17.555 6.993 -3.895 1.00 67.12 81 PHE A CA 1
ATOM 663 C C . PHE A 1 81 ? 18.374 5.695 -4.084 1.00 67.12 81 PHE A C 1
ATOM 665 O O . PHE A 1 81 ? 19.554 5.740 -4.432 1.00 67.12 81 PHE A O 1
ATOM 672 N N . ARG A 1 82 ? 17.755 4.516 -3.914 1.00 66.69 82 ARG A N 1
ATOM 673 C CA . ARG A 1 82 ? 18.397 3.204 -4.079 1.00 66.69 82 ARG A CA 1
ATOM 674 C C . ARG A 1 82 ? 18.277 2.715 -5.517 1.00 66.69 82 ARG A C 1
ATOM 676 O O . ARG A 1 82 ? 17.182 2.464 -6.008 1.00 66.69 82 ARG A O 1
ATOM 683 N N . LEU A 1 83 ? 19.421 2.489 -6.159 1.00 69.12 83 LEU A N 1
ATOM 684 C CA . LEU A 1 83 ? 19.517 1.893 -7.500 1.00 69.12 83 LEU A CA 1
ATOM 685 C C . LEU A 1 83 ? 19.428 0.353 -7.486 1.00 69.12 83 LEU A C 1
ATOM 687 O O . LEU A 1 83 ? 19.331 -0.266 -8.542 1.00 69.12 83 LEU A O 1
ATOM 691 N N . GLU A 1 84 ? 19.386 -0.261 -6.297 1.00 62.28 84 GLU A N 1
ATOM 692 C CA . GLU A 1 84 ? 19.215 -1.709 -6.038 1.00 62.28 84 GLU A CA 1
ATOM 693 C C . GLU A 1 84 ? 17.979 -2.314 -6.739 1.00 62.28 84 GLU A C 1
ATOM 695 O O . GLU A 1 84 ? 17.865 -3.524 -6.919 1.00 62.28 84 GLU A O 1
ATOM 700 N N . CYS A 1 85 ? 17.036 -1.451 -7.113 1.00 60.09 85 CYS A N 1
ATOM 701 C CA . CYS A 1 85 ? 15.714 -1.765 -7.644 1.00 60.09 85 CYS A CA 1
ATOM 702 C C . CYS A 1 85 ? 15.676 -1.774 -9.184 1.00 60.09 85 CYS A C 1
ATOM 704 O O . CYS A 1 85 ? 14.649 -2.106 -9.779 1.00 60.09 85 CYS A O 1
ATOM 706 N N . ILE A 1 86 ? 16.785 -1.398 -9.830 1.00 68.44 86 ILE A N 1
ATOM 707 C CA . ILE A 1 86 ? 16.980 -1.528 -11.274 1.00 68.44 86 ILE A CA 1
ATOM 708 C C . ILE A 1 86 ? 17.337 -2.995 -11.562 1.00 68.44 86 ILE A C 1
ATOM 710 O O . ILE A 1 86 ? 18.243 -3.538 -10.923 1.00 68.44 86 ILE A O 1
ATOM 714 N N . PRO A 1 87 ? 16.658 -3.673 -12.505 1.00 57.97 87 PRO A N 1
ATOM 715 C CA . PRO A 1 87 ? 16.886 -5.091 -12.754 1.00 57.97 87 PRO A CA 1
ATOM 716 C C . PRO A 1 87 ? 18.256 -5.359 -13.402 1.00 57.97 87 PRO A C 1
ATOM 718 O O . PRO A 1 87 ? 18.393 -5.391 -14.621 1.00 57.97 87 PRO A O 1
ATOM 721 N N . GLY A 1 88 ? 19.267 -5.624 -12.572 1.00 62.09 88 GLY A N 1
ATOM 722 C CA . GLY A 1 88 ? 20.528 -6.240 -12.998 1.00 62.09 88 GLY A CA 1
ATOM 723 C C . GLY A 1 88 ? 20.391 -7.750 -13.233 1.00 62.09 88 GLY A C 1
ATOM 724 O O . GLY A 1 88 ? 19.440 -8.380 -12.749 1.00 62.09 88 GLY A O 1
ATOM 725 N N . THR A 1 89 ? 21.368 -8.335 -13.935 1.00 58.84 89 THR A N 1
ATOM 726 C CA . THR A 1 89 ? 21.507 -9.801 -14.084 1.00 58.84 89 THR A CA 1
ATOM 727 C C . THR A 1 89 ? 21.644 -10.481 -12.715 1.00 58.84 89 THR A C 1
ATOM 729 O O . THR A 1 89 ? 22.130 -9.859 -11.770 1.00 58.84 89 THR A O 1
ATOM 732 N N . ALA A 1 90 ? 21.253 -11.756 -12.588 1.00 58.28 90 ALA A N 1
ATOM 733 C CA . ALA A 1 90 ? 21.331 -12.491 -11.314 1.00 58.28 90 ALA A CA 1
ATOM 734 C C . ALA A 1 90 ? 22.732 -12.390 -10.676 1.00 58.28 90 ALA A C 1
ATOM 736 O O . ALA A 1 90 ? 22.876 -11.913 -9.552 1.00 58.28 90 ALA A O 1
ATOM 737 N N . SER A 1 91 ? 23.776 -12.640 -11.470 1.00 58.62 91 SER A N 1
ATOM 738 C CA . SER A 1 91 ? 25.177 -12.536 -11.048 1.00 58.62 91 SER A CA 1
ATOM 739 C C . SER A 1 91 ? 25.644 -11.108 -10.721 1.00 58.62 91 SER A C 1
ATOM 741 O O . SER A 1 91 ? 26.712 -10.938 -10.139 1.00 58.62 91 SER A O 1
ATOM 743 N N . GLN A 1 92 ? 24.926 -10.051 -11.121 1.00 61.09 92 GLN A N 1
ATOM 744 C CA . GLN A 1 92 ? 25.173 -8.680 -10.637 1.00 61.09 92 GLN A CA 1
ATOM 745 C C . GLN A 1 92 ? 24.469 -8.422 -9.300 1.00 61.09 92 GLN A C 1
ATOM 747 O O . GLN A 1 92 ? 25.050 -7.771 -8.437 1.00 61.09 92 GLN A O 1
ATOM 752 N N . ARG A 1 93 ? 23.256 -8.955 -9.097 1.00 60.06 93 ARG A N 1
ATOM 753 C CA . ARG A 1 93 ? 22.527 -8.835 -7.822 1.00 60.06 93 ARG A CA 1
ATOM 754 C C . ARG A 1 93 ? 23.255 -9.560 -6.691 1.00 60.06 93 ARG A C 1
ATOM 756 O O . ARG A 1 93 ? 23.472 -8.967 -5.641 1.00 60.06 93 ARG A O 1
ATOM 763 N N . GLU A 1 94 ? 23.720 -10.781 -6.956 1.00 60.56 94 GLU A N 1
ATOM 764 C CA . GLU A 1 94 ? 24.538 -11.585 -6.036 1.00 60.56 94 GLU A CA 1
ATOM 765 C C . GLU A 1 94 ? 25.838 -10.865 -5.644 1.00 60.56 94 GLU A C 1
ATOM 767 O O . GLU A 1 94 ? 26.134 -10.731 -4.459 1.00 60.56 94 GLU A O 1
ATOM 772 N N . ARG A 1 95 ? 26.581 -10.319 -6.621 1.00 60.19 95 ARG A N 1
ATOM 773 C CA . ARG A 1 95 ? 27.817 -9.549 -6.362 1.00 60.19 95 ARG A CA 1
ATOM 774 C C . ARG A 1 95 ? 27.586 -8.257 -5.576 1.00 60.19 95 ARG A C 1
ATOM 776 O O . ARG A 1 95 ? 28.485 -7.833 -4.859 1.00 60.19 95 ARG A O 1
ATOM 783 N N . ASN A 1 96 ? 26.406 -7.654 -5.695 1.00 58.56 96 ASN A N 1
ATOM 784 C CA . ASN A 1 96 ? 26.031 -6.447 -4.958 1.00 58.56 96 ASN A CA 1
ATOM 785 C C . ASN A 1 96 ? 25.391 -6.749 -3.586 1.00 58.56 96 ASN A C 1
ATOM 787 O O . ASN A 1 96 ? 24.963 -5.818 -2.910 1.00 58.56 96 ASN A O 1
ATOM 791 N N . GLY A 1 97 ? 25.279 -8.021 -3.177 1.00 56.41 97 GLY A N 1
ATOM 792 C CA . GLY A 1 97 ? 24.629 -8.416 -1.919 1.00 56.41 97 GLY A CA 1
ATOM 793 C C . GLY A 1 97 ? 23.101 -8.259 -1.907 1.00 56.41 97 GLY A C 1
ATOM 794 O O . GLY A 1 97 ? 22.482 -8.348 -0.849 1.00 56.41 97 GLY A O 1
ATOM 795 N N . ILE A 1 98 ? 22.473 -8.041 -3.068 1.00 58.91 98 ILE A N 1
ATOM 796 C CA . ILE A 1 98 ? 21.019 -7.862 -3.219 1.00 58.91 98 ILE A CA 1
ATOM 797 C C . ILE A 1 98 ? 20.376 -9.241 -3.445 1.00 58.91 98 ILE A C 1
ATOM 799 O O . ILE A 1 98 ? 19.820 -9.531 -4.507 1.00 58.91 98 ILE A O 1
ATOM 803 N N . THR A 1 99 ? 20.522 -10.131 -2.462 1.00 54.62 99 THR A N 1
ATOM 804 C CA . THR A 1 99 ? 20.061 -11.531 -2.529 1.00 54.62 99 THR A CA 1
ATOM 805 C C . THR A 1 99 ? 18.679 -11.764 -1.922 1.00 54.62 99 THR A C 1
ATOM 807 O O . THR A 1 99 ? 18.072 -12.793 -2.209 1.00 54.62 99 THR A O 1
ATOM 810 N N . SER A 1 100 ? 18.152 -10.833 -1.123 1.00 56.59 100 SER A N 1
ATOM 811 C CA . SER A 1 100 ? 16.820 -10.930 -0.515 1.00 56.59 100 SER A CA 1
ATOM 812 C C . SER A 1 100 ? 15.866 -9.837 -1.020 1.00 56.59 100 SER A C 1
ATOM 814 O O . SER A 1 100 ? 16.298 -8.724 -1.340 1.00 56.59 100 SER A O 1
ATOM 816 N N . PRO A 1 101 ? 14.552 -10.119 -1.104 1.00 61.47 101 PRO A N 1
ATOM 817 C CA . PRO A 1 101 ? 13.558 -9.080 -1.332 1.00 61.47 101 PRO A CA 1
ATOM 818 C C . PRO A 1 101 ? 13.551 -8.126 -0.132 1.00 61.47 101 PRO A C 1
ATOM 820 O O . PRO A 1 101 ? 13.294 -8.530 0.999 1.00 61.47 101 PRO A O 1
ATOM 823 N N . GLN A 1 102 ? 13.875 -6.859 -0.385 1.00 68.69 102 GLN A N 1
ATOM 824 C CA . GLN A 1 102 ? 14.132 -5.870 0.659 1.00 68.69 102 GLN A CA 1
ATOM 825 C C . GLN A 1 102 ? 12.892 -5.614 1.528 1.00 68.69 102 GLN A C 1
ATOM 827 O O . GLN A 1 102 ? 11.870 -5.125 1.035 1.00 68.69 102 GLN A O 1
ATOM 832 N N . GLU A 1 103 ? 13.018 -5.874 2.829 1.00 76.38 103 GLU A N 1
ATOM 833 C CA . GLU A 1 103 ? 12.039 -5.442 3.822 1.00 76.38 103 GLU A CA 1
ATOM 834 C C . GLU A 1 103 ? 12.052 -3.920 3.974 1.00 76.38 103 GLU A C 1
ATOM 836 O O . GLU A 1 103 ? 13.094 -3.262 3.908 1.00 76.38 103 GLU A O 1
ATOM 841 N N . ARG A 1 104 ? 10.862 -3.355 4.154 1.00 79.50 104 ARG A N 1
ATOM 842 C CA . ARG A 1 104 ? 10.615 -1.922 4.276 1.00 79.50 104 ARG A CA 1
ATOM 843 C C . ARG A 1 104 ? 9.666 -1.685 5.429 1.00 79.50 104 ARG A C 1
ATOM 845 O O . ARG A 1 104 ? 8.745 -2.471 5.629 1.00 79.50 104 ARG A O 1
ATOM 852 N N . GLU A 1 105 ? 9.860 -0.589 6.145 1.00 83.12 105 GLU A N 1
ATOM 853 C CA . GLU A 1 105 ? 8.838 -0.067 7.043 1.00 83.12 105 GLU A CA 1
ATOM 854 C C . GLU A 1 105 ? 7.773 0.668 6.218 1.00 83.12 105 GLU A C 1
ATOM 856 O O . GLU A 1 105 ? 8.083 1.409 5.280 1.00 83.12 105 GLU A O 1
ATOM 861 N N . CYS A 1 106 ? 6.506 0.412 6.525 1.00 83.38 106 CYS A N 1
ATOM 862 C CA . CYS A 1 106 ? 5.376 1.102 5.925 1.00 83.38 106 CYS A CA 1
ATOM 863 C C . CYS A 1 106 ? 5.216 2.481 6.562 1.00 83.38 106 CYS A C 1
ATOM 865 O O . CYS A 1 106 ? 5.259 2.600 7.785 1.00 83.38 106 CYS A O 1
ATOM 867 N N . GLU A 1 107 ? 4.930 3.501 5.754 1.00 81.38 107 GLU A N 1
ATOM 868 C CA . GLU A 1 107 ? 4.401 4.761 6.276 1.00 81.38 107 GLU A CA 1
ATOM 869 C C . GLU A 1 107 ? 3.119 4.467 7.087 1.00 81.38 107 GLU A C 1
ATOM 871 O O . GLU A 1 107 ? 2.167 3.900 6.520 1.00 81.38 107 GLU A O 1
ATOM 876 N N . PRO A 1 108 ? 3.083 4.809 8.392 1.00 87.31 108 PRO A N 1
ATOM 877 C CA . PRO A 1 108 ? 1.960 4.476 9.254 1.00 87.31 108 PRO A CA 1
ATOM 878 C C . PRO A 1 108 ? 0.650 5.076 8.754 1.00 87.31 108 PRO A C 1
ATOM 880 O O . PRO A 1 108 ? 0.590 6.239 8.363 1.00 87.31 108 PRO A O 1
ATOM 883 N N . PHE A 1 109 ? -0.417 4.288 8.817 1.00 91.31 109 PHE A N 1
ATOM 884 C CA . PHE A 1 109 ? -1.762 4.726 8.451 1.00 91.31 109 PHE A CA 1
ATOM 885 C C . PHE A 1 109 ? -2.739 4.466 9.595 1.00 91.31 109 PHE A C 1
ATOM 887 O O . PHE A 1 109 ? -2.435 3.729 10.533 1.00 91.31 109 PHE A O 1
ATOM 894 N N . ILE A 1 110 ? -3.899 5.116 9.542 1.00 91.56 110 ILE A N 1
ATOM 895 C CA . ILE A 1 110 ? -4.912 5.046 10.596 1.00 91.56 110 ILE A CA 1
ATOM 896 C C . ILE A 1 110 ? -6.060 4.148 10.137 1.00 91.56 110 ILE A C 1
ATOM 898 O O . ILE A 1 110 ? -6.536 4.276 9.009 1.00 91.56 110 ILE A O 1
ATOM 902 N N . ILE A 1 111 ? -6.517 3.277 11.033 1.00 92.44 111 ILE A N 1
ATOM 903 C CA . ILE A 1 111 ? -7.783 2.540 10.925 1.00 92.44 111 ILE A CA 1
ATOM 904 C C . ILE A 1 111 ? -8.712 2.950 12.070 1.00 92.44 111 ILE A C 1
ATOM 906 O O . ILE A 1 111 ? -8.246 3.427 13.106 1.00 92.44 111 ILE A O 1
ATOM 910 N N . GLU A 1 112 ? -10.018 2.750 11.905 1.00 90.44 112 GLU A N 1
ATOM 911 C CA . GLU A 1 112 ? -11.013 2.959 12.962 1.00 90.44 112 GLU A CA 1
ATOM 912 C C . GLU A 1 112 ? -11.638 1.617 13.364 1.00 90.44 112 GLU A C 1
ATOM 914 O O . GLU A 1 112 ? -12.023 0.824 12.506 1.00 90.44 112 GLU A O 1
ATOM 919 N N . VAL A 1 113 ? -11.711 1.363 14.673 1.00 91.06 113 VAL A N 1
ATOM 920 C CA . VAL A 1 113 ? -12.283 0.148 15.281 1.00 91.06 113 VAL A CA 1
ATOM 921 C C . VAL A 1 113 ? -13.307 0.519 16.362 1.00 91.06 113 VAL A C 1
ATOM 923 O O . VAL A 1 113 ? -13.244 1.629 16.897 1.00 91.06 113 VAL A O 1
ATOM 926 N N . PRO A 1 114 ? -14.232 -0.377 16.743 1.00 90.62 114 PRO A N 1
ATOM 927 C CA . PRO A 1 114 ? -15.174 -0.121 17.832 1.00 90.62 114 PRO A CA 1
ATOM 928 C C . PRO A 1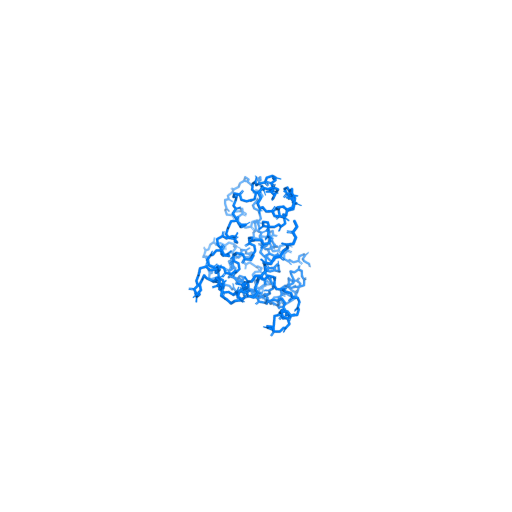 114 ? -14.452 0.045 19.177 1.00 90.62 114 PRO A C 1
ATOM 930 O O . PRO A 1 114 ? -13.598 -0.766 19.550 1.00 90.62 114 PRO A O 1
ATOM 933 N N . ALA A 1 115 ? -14.814 1.076 19.944 1.00 87.75 115 ALA A N 1
ATOM 934 C CA . ALA A 1 115 ? -14.150 1.435 21.201 1.00 87.75 115 ALA A CA 1
ATOM 935 C C . ALA A 1 115 ? -14.206 0.325 22.264 1.00 87.75 115 ALA A C 1
ATOM 937 O O . ALA A 1 115 ? -13.287 0.197 23.072 1.00 87.75 115 ALA A O 1
ATOM 938 N N . SER A 1 116 ? -15.271 -0.480 22.243 1.00 86.94 116 SER A N 1
ATOM 939 C CA . SER A 1 116 ? -15.508 -1.638 23.115 1.00 86.94 116 SER A CA 1
ATOM 940 C C . SER A 1 116 ? -14.626 -2.850 22.794 1.00 86.94 116 SER A C 1
ATOM 942 O O . SER A 1 116 ? -14.485 -3.742 23.626 1.00 86.94 116 SER A O 1
ATOM 944 N N . ARG A 1 117 ? -14.043 -2.892 21.591 1.00 87.81 117 ARG A N 1
ATOM 945 C CA . ARG A 1 117 ? -13.306 -4.040 21.036 1.00 87.81 117 ARG A CA 1
ATOM 946 C C . ARG A 1 117 ? -11.817 -3.739 20.801 1.00 87.81 117 ARG A C 1
ATOM 948 O O . ARG A 1 117 ? -11.047 -4.631 20.461 1.00 87.81 117 ARG A O 1
ATOM 955 N N . GLN A 1 118 ? -11.395 -2.496 21.031 1.00 87.81 118 GLN A N 1
ATOM 956 C CA . GLN A 1 118 ? -10.041 -1.983 20.801 1.00 87.81 118 GLN A CA 1
ATOM 957 C C . GLN A 1 118 ? -8.924 -2.847 21.420 1.00 87.81 118 GLN A C 1
ATOM 959 O O . GLN A 1 118 ? -7.965 -3.196 20.734 1.00 87.81 118 GLN A O 1
ATOM 964 N N . GLU A 1 119 ? -9.035 -3.218 22.700 1.00 86.12 119 GLU A N 1
ATOM 965 C CA . GLU A 1 119 ? -8.001 -4.007 23.394 1.00 86.12 119 GLU A CA 1
ATOM 966 C C . GLU A 1 119 ? -7.815 -5.400 22.773 1.00 86.12 119 GLU A C 1
ATOM 968 O O . GLU A 1 119 ? -6.699 -5.914 22.733 1.00 86.12 119 GLU A O 1
ATOM 973 N N . GLN A 1 120 ? -8.887 -5.975 22.216 1.00 87.06 120 GLN A N 1
ATOM 974 C CA . GLN A 1 120 ? -8.863 -7.258 21.508 1.00 87.06 120 GLN A CA 1
ATOM 975 C C . GLN A 1 120 ? -8.212 -7.164 20.122 1.00 87.06 120 GLN A C 1
ATOM 977 O O . GLN A 1 120 ? -7.866 -8.194 19.555 1.00 87.06 120 GLN A O 1
ATOM 982 N N . VAL A 1 121 ? -8.053 -5.960 19.563 1.00 87.69 121 VAL A N 1
ATOM 983 C CA . VAL A 1 121 ? -7.309 -5.740 18.313 1.00 87.69 121 VAL A CA 1
ATOM 984 C C . VAL A 1 121 ? -5.828 -5.494 18.607 1.00 87.69 121 VAL A C 1
ATOM 986 O O . VAL A 1 121 ? -4.974 -6.025 17.907 1.00 87.69 121 VAL A O 1
ATOM 989 N N . ILE A 1 122 ? -5.512 -4.729 19.659 1.00 88.25 122 ILE A N 1
ATOM 990 C CA . ILE A 1 122 ? -4.124 -4.380 20.011 1.00 88.25 122 ILE A CA 1
ATOM 991 C C . ILE A 1 122 ? -3.373 -5.565 20.639 1.00 88.25 122 ILE A C 1
ATOM 993 O O . ILE A 1 122 ? -2.243 -5.845 20.248 1.00 88.25 122 ILE A O 1
ATOM 997 N N . ASN A 1 123 ? -3.979 -6.256 21.612 1.00 88.81 123 ASN A N 1
ATOM 998 C CA . ASN A 1 123 ? -3.277 -7.242 22.449 1.00 88.81 123 ASN A CA 1
ATOM 999 C C . ASN A 1 123 ? -3.387 -8.691 21.938 1.00 88.81 123 ASN A C 1
ATOM 1001 O O . ASN A 1 123 ? -2.872 -9.612 22.573 1.00 88.81 123 ASN A O 1
ATOM 1005 N N . ASN A 1 124 ? -4.086 -8.920 20.825 1.00 90.31 124 ASN A N 1
ATOM 1006 C CA . ASN A 1 124 ? -4.325 -10.256 20.290 1.00 90.31 124 ASN A CA 1
ATOM 1007 C C . ASN A 1 124 ? -3.201 -10.673 19.332 1.00 90.31 124 ASN A C 1
ATOM 1009 O O . ASN A 1 124 ? -3.228 -10.380 18.136 1.00 90.31 124 ASN A O 1
ATOM 1013 N N . TYR A 1 125 ? -2.217 -11.390 19.873 1.00 88.75 125 TYR A N 1
ATOM 1014 C CA . TYR A 1 125 ? -1.100 -11.931 19.098 1.00 88.75 125 TYR A CA 1
ATOM 1015 C C . TYR A 1 125 ? -1.544 -12.918 18.008 1.00 88.75 125 TYR A C 1
ATOM 1017 O O . TYR A 1 125 ? -0.935 -12.934 16.943 1.00 88.75 125 TYR A O 1
ATOM 1025 N N . ASP A 1 126 ? -2.625 -13.679 18.208 1.00 90.31 126 ASP A N 1
ATOM 1026 C CA . ASP A 1 126 ? -3.133 -14.608 17.189 1.00 90.31 126 ASP A CA 1
ATOM 1027 C C . ASP A 1 126 ? -3.701 -13.853 15.979 1.00 90.31 126 ASP A C 1
ATOM 1029 O O . ASP A 1 126 ? -3.481 -14.256 14.837 1.00 90.31 126 ASP A O 1
ATOM 1033 N N . LEU A 1 127 ? -4.369 -12.714 16.208 1.00 90.88 127 LEU A N 1
ATOM 1034 C CA . LEU A 1 127 ? -4.807 -11.809 15.141 1.00 90.88 127 LEU A CA 1
ATOM 1035 C C . LEU A 1 127 ? -3.615 -11.216 14.376 1.00 90.88 127 LEU A C 1
ATOM 1037 O O . LEU A 1 127 ? -3.643 -11.164 13.148 1.00 90.88 127 LEU A O 1
ATOM 1041 N N . LEU A 1 128 ? -2.569 -10.781 15.085 1.00 91.19 128 LEU A N 1
ATOM 1042 C CA . LEU A 1 128 ? -1.356 -10.248 14.457 1.00 91.19 128 LEU A CA 1
ATOM 1043 C C . LEU A 1 128 ? -0.638 -11.313 13.616 1.00 91.19 128 LEU A C 1
ATOM 1045 O O . LEU A 1 128 ? -0.265 -11.029 12.479 1.00 91.19 128 LEU A O 1
ATOM 1049 N N . ASN A 1 129 ? -0.526 -12.544 14.121 1.00 91.62 129 ASN A N 1
ATOM 1050 C CA . ASN A 1 129 ? 0.047 -13.672 13.384 1.00 91.62 129 ASN A CA 1
ATOM 1051 C C . ASN A 1 129 ? -0.774 -13.987 12.123 1.00 91.62 129 ASN A C 1
ATOM 1053 O O . ASN A 1 129 ? -0.219 -13.989 11.027 1.00 91.62 129 ASN A O 1
ATOM 1057 N N . LYS A 1 130 ? -2.105 -14.121 12.244 1.00 93.00 130 LYS A N 1
ATOM 1058 C CA . LYS A 1 130 ? -3.014 -14.294 11.094 1.00 93.00 130 LYS A CA 1
ATOM 1059 C C . LYS A 1 130 ? -2.880 -13.181 10.056 1.00 93.00 130 LYS A C 1
ATOM 1061 O O . LYS A 1 130 ? -2.910 -13.451 8.858 1.00 93.00 130 LYS A O 1
ATOM 1066 N N . LEU A 1 131 ? -2.741 -11.927 10.491 1.00 92.69 131 LEU A N 1
ATOM 1067 C CA . LEU A 1 131 ? -2.523 -10.792 9.593 1.00 92.69 131 LEU A CA 1
ATOM 1068 C C . LEU A 1 131 ? -1.178 -10.900 8.867 1.00 92.69 131 LEU A C 1
ATOM 1070 O O . LEU A 1 131 ? -1.137 -10.677 7.655 1.00 92.69 131 LEU A O 1
ATOM 1074 N N . CYS A 1 132 ? -0.097 -11.259 9.565 1.00 92.75 132 CYS A N 1
ATOM 1075 C CA . CYS A 1 132 ? 1.209 -11.510 8.954 1.00 92.75 132 CYS A CA 1
ATOM 1076 C C . CYS A 1 132 ? 1.135 -12.657 7.932 1.00 92.75 132 CYS A C 1
ATOM 1078 O O . CYS A 1 132 ? 1.550 -12.460 6.791 1.00 92.75 132 CYS A O 1
ATOM 1080 N N . ASP A 1 133 ? 0.507 -13.785 8.274 1.00 92.62 133 ASP A N 1
ATOM 1081 C CA . ASP A 1 133 ? 0.318 -14.937 7.378 1.00 92.62 133 ASP A CA 1
ATOM 1082 C C . ASP A 1 133 ? -0.526 -14.579 6.141 1.00 92.62 133 ASP A C 1
ATOM 1084 O O . ASP A 1 133 ? -0.167 -14.895 5.002 1.00 92.62 133 ASP A O 1
ATOM 1088 N N . ALA A 1 134 ? -1.635 -13.859 6.336 1.00 91.31 134 ALA A N 1
ATOM 1089 C CA . ALA A 1 134 ? -2.526 -13.449 5.255 1.00 91.31 134 ALA A CA 1
ATOM 1090 C C . ALA A 1 134 ? -1.888 -12.410 4.318 1.00 91.31 134 ALA A C 1
ATOM 1092 O O . ALA A 1 134 ? -2.201 -12.385 3.123 1.00 91.31 134 ALA A O 1
ATOM 1093 N N . THR A 1 135 ? -1.008 -11.539 4.820 1.00 91.06 135 THR A N 1
ATOM 1094 C CA . THR A 1 135 ? -0.421 -10.433 4.037 1.00 91.06 135 THR A CA 1
ATOM 1095 C C . THR A 1 135 ? 0.984 -10.712 3.512 1.00 91.06 135 THR A C 1
ATOM 1097 O O . THR A 1 135 ? 1.339 -10.180 2.460 1.00 91.06 135 THR A O 1
ATOM 1100 N N . GLY A 1 136 ? 1.762 -11.559 4.189 1.00 89.75 136 GLY A N 1
ATOM 1101 C CA . GLY A 1 136 ? 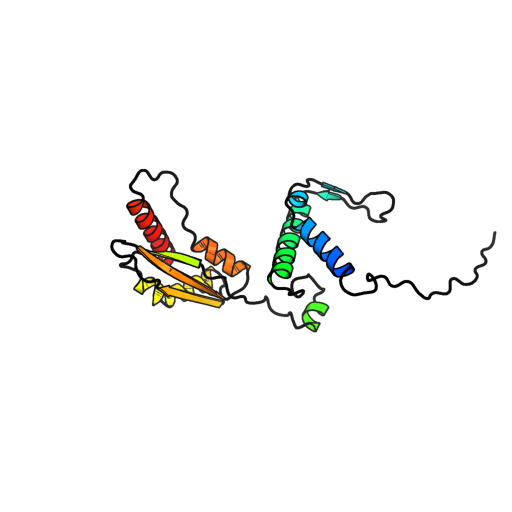3.202 -11.721 3.980 1.00 89.75 136 GLY A CA 1
ATOM 1102 C C . GLY A 1 136 ? 4.051 -10.624 4.640 1.00 89.75 136 GLY A C 1
ATOM 1103 O O . GLY A 1 136 ? 5.181 -10.390 4.209 1.00 89.75 136 GLY A O 1
ATOM 1104 N N . CYS A 1 137 ? 3.504 -9.895 5.620 1.00 91.88 137 CYS A N 1
ATOM 1105 C CA . CYS A 1 137 ? 4.257 -8.925 6.419 1.00 91.88 137 CYS A CA 1
ATOM 1106 C C . CYS A 1 137 ? 5.116 -9.629 7.479 1.00 91.88 137 CYS A C 1
ATOM 1108 O O . CYS A 1 137 ? 4.699 -10.620 8.069 1.00 91.88 137 CYS A O 1
ATOM 1110 N N . THR A 1 138 ? 6.302 -9.082 7.746 1.00 90.81 138 THR A N 1
ATOM 1111 C CA . THR A 1 138 ? 7.249 -9.603 8.744 1.00 90.81 138 THR A CA 1
ATOM 1112 C C . THR A 1 138 ? 6.830 -9.222 10.164 1.00 90.81 138 THR A C 1
ATOM 1114 O O . THR A 1 138 ? 7.020 -9.990 11.102 1.00 90.81 138 THR A O 1
ATOM 1117 N N . ASN A 1 139 ? 6.264 -8.024 10.330 1.00 91.88 139 ASN A N 1
ATOM 1118 C CA . ASN A 1 139 ? 5.733 -7.536 11.598 1.00 91.88 139 ASN A CA 1
ATOM 1119 C C . ASN A 1 139 ? 4.578 -6.562 11.340 1.00 91.88 139 ASN A C 1
ATOM 1121 O O . ASN A 1 139 ? 4.629 -5.781 10.386 1.00 91.88 139 ASN A O 1
ATOM 1125 N N . ILE A 1 140 ? 3.567 -6.574 12.208 1.00 93.88 140 ILE A N 1
ATOM 1126 C CA . ILE A 1 140 ? 2.439 -5.637 12.221 1.00 93.88 140 ILE A CA 1
ATOM 1127 C C . ILE A 1 140 ? 2.208 -5.226 13.676 1.00 93.88 140 ILE A C 1
ATOM 1129 O O . ILE A 1 140 ? 2.146 -6.068 14.567 1.00 93.88 140 ILE A O 1
ATOM 1133 N N . VAL A 1 141 ? 2.070 -3.925 13.917 1.00 92.88 141 VAL A N 1
ATOM 1134 C CA . VAL A 1 141 ? 1.850 -3.348 15.245 1.00 92.88 141 VAL A CA 1
ATOM 1135 C C . VAL A 1 141 ? 0.700 -2.351 15.175 1.00 92.88 141 VAL A C 1
ATOM 1137 O O . VAL A 1 141 ? 0.736 -1.401 14.387 1.00 92.88 141 VAL A O 1
ATOM 1140 N N . PHE A 1 142 ? -0.294 -2.541 16.043 1.00 93.44 142 PHE A N 1
ATOM 1141 C CA . PHE A 1 142 ? -1.336 -1.555 16.309 1.00 93.44 142 PHE A CA 1
ATOM 1142 C C . PHE A 1 142 ? -0.959 -0.703 17.524 1.00 93.44 142 PHE A C 1
ATOM 1144 O O . PHE A 1 142 ? -0.522 -1.222 18.550 1.00 93.44 142 PHE A O 1
ATOM 1151 N N . ARG A 1 143 ? -1.133 0.617 17.420 1.00 91.12 143 ARG A N 1
ATOM 1152 C CA . ARG A 1 143 ? -0.931 1.572 18.522 1.00 91.12 143 ARG A CA 1
ATOM 1153 C C . ARG A 1 143 ? -2.165 2.447 18.682 1.00 91.12 143 ARG A C 1
ATOM 1155 O O . ARG A 1 143 ? -2.726 2.893 17.687 1.00 91.12 143 ARG A O 1
ATOM 1162 N N . ASP A 1 144 ? -2.573 2.696 19.919 1.00 89.69 144 ASP A N 1
ATOM 1163 C CA . ASP A 1 144 ? -3.732 3.542 20.207 1.00 89.69 144 ASP A CA 1
ATOM 1164 C C . ASP A 1 144 ? -3.476 5.014 19.840 1.00 89.69 144 ASP A C 1
ATOM 1166 O O . ASP A 1 144 ? -2.360 5.517 20.011 1.00 89.69 144 ASP A O 1
ATOM 1170 N N . LEU A 1 145 ? -4.510 5.716 19.369 1.00 85.56 145 LEU A N 1
ATOM 1171 C CA . LEU A 1 145 ? -4.541 7.178 19.331 1.00 85.56 145 LEU A CA 1
ATOM 1172 C C . LEU A 1 145 ? -5.475 7.690 20.436 1.00 85.56 145 LEU A C 1
ATOM 1174 O O . LEU A 1 145 ? -6.524 7.095 20.679 1.00 85.56 145 LEU A O 1
ATOM 1178 N N . PRO A 1 146 ? -5.164 8.836 21.070 1.00 76.19 146 PRO A N 1
ATOM 1179 C CA . PRO A 1 146 ? -6.019 9.406 22.105 1.00 76.19 146 PRO A CA 1
ATOM 1180 C C . PRO A 1 146 ? -7.460 9.590 21.608 1.00 76.19 146 PRO A C 1
ATOM 1182 O O . PRO A 1 146 ? -7.712 10.246 20.595 1.00 76.19 146 PRO A O 1
ATOM 1185 N N . LYS A 1 147 ? -8.405 9.000 22.347 1.00 70.12 147 LYS A N 1
ATOM 1186 C CA . LYS A 1 147 ? -9.829 8.973 21.998 1.00 70.12 147 LYS A CA 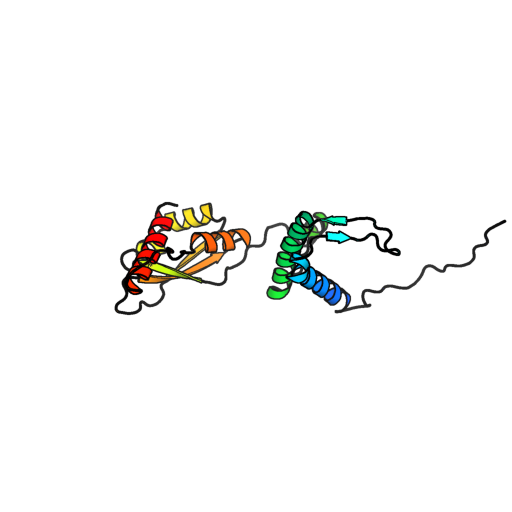1
ATOM 1187 C C . LYS A 1 147 ? -10.410 10.384 21.950 1.00 70.12 147 LYS A C 1
ATOM 1189 O O . LYS A 1 147 ? -10.251 11.161 22.895 1.00 70.12 147 LYS A O 1
ATOM 1194 N N . TYR A 1 148 ? -11.172 10.684 20.901 1.00 67.88 148 TYR A N 1
ATOM 1195 C CA . TYR A 1 148 ? -12.117 11.794 20.956 1.00 67.88 148 TYR A CA 1
ATOM 1196 C C . TYR A 1 148 ? -13.244 11.418 21.919 1.00 67.88 148 TYR A C 1
ATOM 1198 O O . TYR A 1 148 ? -13.788 10.316 21.845 1.00 67.88 148 TYR A O 1
ATOM 1206 N N . LYS A 1 149 ? -13.589 12.326 22.835 1.00 64.25 149 LYS A N 1
ATOM 1207 C CA . LYS A 1 149 ? -14.781 12.155 23.671 1.00 64.25 149 LYS A CA 1
ATOM 1208 C C . LYS A 1 149 ? -16.021 12.106 22.770 1.00 64.25 149 LYS A C 1
ATOM 1210 O O . LYS A 1 149 ? -16.043 12.744 21.720 1.00 64.25 149 LYS A O 1
ATOM 1215 N N . ASP A 1 150 ? -17.020 11.343 23.201 1.00 70.94 150 ASP A N 1
ATOM 1216 C CA . ASP A 1 150 ? -18.341 11.214 22.568 1.00 70.94 150 ASP A CA 1
ATOM 1217 C C . ASP A 1 150 ? -18.392 10.433 21.232 1.00 70.94 150 ASP A C 1
ATOM 1219 O O . ASP A 1 150 ? -19.376 10.543 20.498 1.00 70.94 150 ASP A O 1
ATOM 1223 N N . TYR A 1 151 ? -17.376 9.610 20.929 1.00 74.50 151 TYR A N 1
ATOM 1224 C CA . TYR A 1 151 ? -17.369 8.678 19.787 1.00 74.50 151 TYR A CA 1
ATOM 1225 C C . TYR A 1 151 ? -17.351 7.205 20.229 1.00 74.50 151 TYR A C 1
ATOM 1227 O O . TYR A 1 151 ? -16.653 6.827 21.168 1.00 74.50 151 TYR A O 1
ATOM 1235 N N . GLU A 1 152 ? -18.098 6.365 19.506 1.00 83.62 152 GLU A N 1
ATOM 1236 C CA . GLU A 1 152 ? -18.156 4.904 19.699 1.00 83.62 152 GLU A CA 1
ATOM 1237 C C . GLU A 1 152 ? -16.986 4.160 19.029 1.00 83.62 152 GLU A C 1
ATOM 1239 O O . GLU A 1 152 ? -16.807 2.960 19.240 1.00 83.62 152 GLU A O 1
ATOM 1244 N N . THR A 1 153 ? -16.173 4.862 18.235 1.00 87.12 153 THR A N 1
ATOM 1245 C CA . THR A 1 153 ? -15.007 4.330 17.522 1.00 87.12 153 THR A CA 1
ATOM 1246 C C . THR A 1 153 ? -13.701 4.919 18.059 1.00 87.12 153 THR A C 1
ATOM 1248 O O . THR A 1 153 ? -13.662 6.010 18.630 1.00 87.12 153 THR A O 1
ATOM 1251 N N . VAL A 1 154 ? -12.607 4.179 17.884 1.00 89.94 154 VAL A N 1
ATOM 1252 C CA . VAL A 1 154 ? -11.244 4.573 18.260 1.00 89.94 154 VAL A CA 1
ATOM 1253 C C . VAL A 1 154 ? -10.328 4.409 17.057 1.00 89.94 154 VAL A C 1
ATOM 1255 O O . VAL A 1 154 ? -10.470 3.473 16.271 1.00 89.94 154 VAL A O 1
ATOM 1258 N N . ARG A 1 155 ? -9.379 5.335 16.918 1.00 90.62 155 ARG A N 1
ATOM 1259 C CA . ARG A 1 155 ? -8.357 5.311 15.873 1.00 90.62 155 ARG A CA 1
ATOM 1260 C C . ARG A 1 155 ? -7.154 4.509 16.340 1.00 90.62 155 ARG A C 1
ATOM 1262 O O . ARG A 1 155 ? -6.646 4.761 17.426 1.00 90.62 155 ARG A O 1
ATOM 1269 N N . LEU A 1 156 ? -6.662 3.613 15.491 1.00 91.50 156 LEU A N 1
ATOM 1270 C CA . LEU A 1 156 ? -5.407 2.895 15.701 1.00 91.50 156 LEU A CA 1
ATOM 1271 C C . LEU A 1 156 ? -4.405 3.256 14.605 1.00 91.50 156 LEU A C 1
ATOM 1273 O O . LEU A 1 156 ? -4.742 3.246 13.421 1.00 91.50 156 LEU A O 1
ATOM 1277 N N . TYR A 1 157 ? -3.162 3.523 14.999 1.00 93.00 157 TYR A N 1
ATOM 1278 C CA . TYR A 1 157 ? -2.024 3.575 14.091 1.00 93.00 157 TYR A CA 1
ATOM 1279 C C . TYR A 1 157 ? -1.615 2.151 13.750 1.00 93.00 157 TYR A C 1
ATOM 1281 O O . TYR A 1 157 ? -1.241 1.381 14.635 1.00 93.00 157 TYR A O 1
ATOM 1289 N N . VAL A 1 158 ? -1.629 1.834 12.462 1.00 93.50 158 VAL A N 1
ATOM 1290 C CA . VAL A 1 158 ? -1.042 0.620 11.904 1.00 93.50 158 VAL A CA 1
ATOM 1291 C C . VAL A 1 158 ? 0.382 0.943 11.480 1.00 93.50 158 VAL A C 1
ATOM 1293 O O . VAL A 1 158 ? 0.630 1.912 10.761 1.00 93.50 158 VAL A O 1
ATOM 1296 N N . SER A 1 159 ? 1.342 0.147 11.929 1.00 92.50 159 SER A N 1
ATOM 1297 C CA . SER A 1 159 ? 2.734 0.210 11.479 1.00 92.50 159 SER A CA 1
ATOM 1298 C C . SER A 1 159 ? 3.194 -1.207 11.174 1.00 92.50 159 SER A C 1
ATOM 1300 O O . SER A 1 159 ? 2.868 -2.126 11.920 1.00 92.50 159 SER A O 1
ATOM 1302 N N . ALA A 1 160 ? 3.891 -1.407 10.061 1.00 93.81 160 ALA A N 1
ATOM 1303 C CA . ALA A 1 160 ? 4.229 -2.744 9.587 1.00 93.81 160 ALA A CA 1
ATOM 1304 C C . ALA A 1 160 ? 5.567 -2.758 8.854 1.00 93.81 160 ALA A C 1
ATOM 1306 O O . ALA A 1 160 ? 5.935 -1.766 8.221 1.00 93.81 160 ALA A O 1
ATOM 1307 N N . THR A 1 161 ? 6.256 -3.896 8.893 1.00 90.62 161 THR A N 1
ATOM 1308 C CA . THR A 1 161 ? 7.446 -4.157 8.081 1.00 90.62 161 THR A CA 1
ATOM 1309 C C . THR A 1 161 ? 7.211 -5.324 7.127 1.00 90.62 161 THR A C 1
ATOM 1311 O O . THR A 1 161 ? 6.466 -6.259 7.423 1.00 90.62 161 THR A O 1
ATOM 1314 N N . GLY A 1 162 ? 7.823 -5.260 5.948 1.00 88.38 162 GLY A N 1
ATOM 1315 C CA . GLY A 1 162 ? 7.775 -6.336 4.960 1.00 88.38 162 GLY A CA 1
ATOM 1316 C C . GLY A 1 162 ? 8.072 -5.852 3.546 1.00 88.38 162 GLY A C 1
ATOM 1317 O O . GLY A 1 162 ? 8.506 -4.722 3.324 1.00 88.38 162 GLY A O 1
ATOM 1318 N N . GLN A 1 163 ? 7.835 -6.714 2.562 1.00 85.88 163 GLN A N 1
ATOM 1319 C CA . GLN A 1 163 ? 7.995 -6.363 1.149 1.00 85.88 163 GLN A CA 1
ATOM 1320 C C . GLN A 1 163 ? 6.878 -5.416 0.684 1.00 85.88 163 GLN A C 1
ATOM 1322 O O . GLN A 1 163 ? 5.746 -5.505 1.156 1.00 85.88 163 GLN A O 1
ATOM 1327 N N . LEU A 1 164 ? 7.145 -4.573 -0.322 1.00 81.56 164 LEU A N 1
ATOM 1328 C CA . LEU A 1 164 ? 6.164 -3.611 -0.857 1.00 81.56 164 LEU A CA 1
ATOM 1329 C C . LEU A 1 164 ? 4.814 -4.256 -1.242 1.00 81.56 164 LEU A C 1
ATOM 1331 O O . LEU A 1 164 ? 3.763 -3.663 -1.019 1.00 81.56 164 LEU A O 1
ATOM 1335 N N . GLN A 1 165 ? 4.833 -5.477 -1.788 1.00 82.88 165 GLN A N 1
ATOM 1336 C CA . GLN A 1 165 ? 3.611 -6.209 -2.142 1.00 82.88 165 GLN A CA 1
ATOM 1337 C C . GLN A 1 1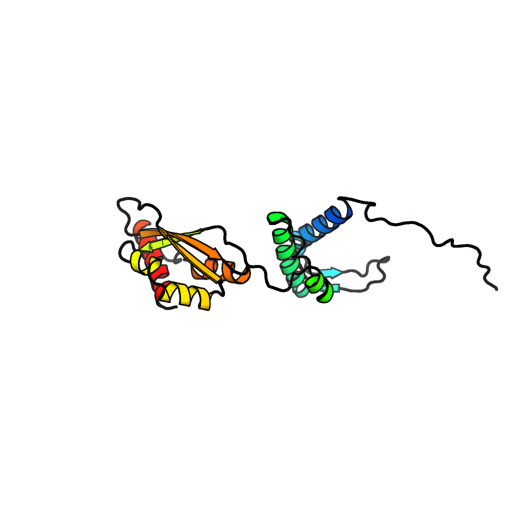65 ? 2.786 -6.596 -0.904 1.00 82.88 165 GLN A C 1
ATOM 1339 O O . GLN A 1 165 ? 1.571 -6.418 -0.912 1.00 82.88 165 GLN A O 1
ATOM 1344 N N . ALA A 1 166 ? 3.440 -7.052 0.168 1.00 88.62 166 ALA A N 1
ATOM 1345 C CA . ALA A 1 166 ? 2.789 -7.387 1.432 1.00 88.62 166 ALA A CA 1
ATOM 1346 C C . ALA A 1 166 ? 2.200 -6.144 2.116 1.00 88.62 166 ALA A C 1
ATOM 1348 O O . ALA A 1 166 ? 1.043 -6.155 2.530 1.00 88.62 166 ALA A O 1
ATOM 1349 N N . LEU A 1 167 ? 2.950 -5.035 2.138 1.00 90.12 167 LEU A N 1
ATOM 1350 C CA . LEU A 1 167 ? 2.485 -3.760 2.696 1.00 90.12 167 LEU A CA 1
ATOM 1351 C C . LEU A 1 167 ? 1.262 -3.202 1.947 1.00 90.12 167 LEU A C 1
ATOM 1353 O O . LEU A 1 167 ? 0.325 -2.704 2.573 1.00 90.12 167 LEU A O 1
ATOM 1357 N N . ASN A 1 168 ? 1.236 -3.316 0.616 1.00 87.69 168 ASN A N 1
ATOM 1358 C CA . ASN A 1 168 ? 0.068 -2.933 -0.180 1.00 87.69 168 ASN A CA 1
ATOM 1359 C C . ASN A 1 168 ? -1.126 -3.861 0.091 1.00 87.69 168 ASN A C 1
ATOM 1361 O O . ASN A 1 168 ? -2.233 -3.372 0.299 1.00 87.69 168 ASN A O 1
ATOM 1365 N N . LYS A 1 169 ? -0.898 -5.179 0.182 1.00 91.12 169 LYS A N 1
ATOM 1366 C CA . LYS A 1 169 ? -1.937 -6.162 0.527 1.00 91.12 169 LYS A CA 1
ATOM 1367 C C . LYS A 1 169 ? -2.528 -5.912 1.921 1.00 91.12 169 LYS A C 1
ATOM 1369 O O . LYS A 1 169 ? -3.739 -6.006 2.086 1.00 91.12 169 LYS A O 1
ATOM 1374 N N . LEU A 1 170 ? -1.706 -5.522 2.901 1.00 93.44 170 LEU A N 1
ATOM 1375 C CA . LEU A 1 170 ? -2.156 -5.098 4.232 1.00 93.44 170 LEU A CA 1
ATOM 1376 C C . LEU A 1 170 ? -3.037 -3.841 4.166 1.00 93.44 170 LEU A C 1
ATOM 1378 O O . LEU A 1 170 ? -4.099 -3.808 4.787 1.00 93.44 170 LEU A O 1
ATOM 1382 N N . ARG A 1 171 ? -2.633 -2.824 3.391 1.00 91.12 171 ARG A N 1
ATOM 1383 C CA . ARG A 1 171 ? -3.437 -1.605 3.181 1.00 91.12 171 ARG A CA 1
ATOM 1384 C C . ARG A 1 171 ? -4.777 -1.907 2.502 1.00 91.12 171 ARG A C 1
ATOM 1386 O O . ARG A 1 171 ? -5.788 -1.355 2.916 1.00 91.12 171 ARG A O 1
ATOM 1393 N N . GLU A 1 172 ? -4.813 -2.798 1.511 1.00 90.00 172 GLU A N 1
ATOM 1394 C CA . GLU A 1 172 ? -6.057 -3.231 0.851 1.00 90.00 172 GLU A CA 1
ATOM 1395 C C . GLU A 1 172 ? -6.972 -4.040 1.785 1.00 90.00 172 GLU A C 1
ATOM 1397 O O . GLU A 1 172 ? -8.182 -3.814 1.811 1.00 90.00 172 GLU A O 1
ATOM 1402 N N . LEU A 1 173 ? -6.400 -4.944 2.586 1.00 91.06 173 LEU A N 1
ATOM 1403 C CA . LEU A 1 173 ? -7.121 -5.766 3.562 1.00 91.06 173 LEU A CA 1
ATOM 1404 C C . LEU A 1 173 ? -7.776 -4.903 4.647 1.00 91.06 173 LEU A C 1
ATOM 1406 O O . LEU A 1 173 ? -8.948 -5.110 4.969 1.00 91.06 173 LEU A O 1
ATOM 1410 N N . LEU A 1 174 ? -7.046 -3.914 5.166 1.00 91.12 174 LEU A N 1
ATOM 1411 C CA . LEU A 1 174 ? -7.520 -2.982 6.193 1.00 91.12 174 LEU A CA 1
ATOM 1412 C C . LEU A 1 174 ? -8.304 -1.781 5.630 1.00 91.12 174 LEU A C 1
ATOM 1414 O O . LEU A 1 174 ? -8.790 -0.954 6.399 1.00 91.12 174 LEU A O 1
ATOM 1418 N N . ALA A 1 175 ? -8.479 -1.674 4.310 1.00 87.00 175 ALA A N 1
ATOM 1419 C CA . ALA A 1 175 ? -9.315 -0.636 3.717 1.00 87.00 175 ALA A CA 1
ATOM 1420 C C . ALA A 1 175 ? -10.809 -0.972 3.866 1.00 87.00 175 ALA A C 1
ATOM 1422 O O . ALA A 1 175 ? -11.312 -1.969 3.327 1.00 87.00 175 ALA A O 1
ATOM 1423 N N . VAL A 1 176 ? -11.555 -0.093 4.536 1.00 82.25 176 VAL A N 1
ATOM 1424 C CA . VAL A 1 176 ? -13.023 -0.114 4.506 1.00 82.25 176 VAL A CA 1
ATOM 1425 C C . VAL A 1 176 ? -13.506 0.669 3.291 1.00 82.25 176 VAL A C 1
ATOM 1427 O O . VAL A 1 176 ? -13.042 1.776 3.025 1.00 82.25 176 VAL A O 1
ATOM 1430 N N . ARG A 1 177 ? -14.454 0.100 2.544 1.00 75.12 177 ARG A N 1
ATOM 1431 C CA . ARG A 1 177 ? -15.173 0.812 1.483 1.00 75.12 177 ARG A CA 1
ATOM 1432 C C . ARG A 1 177 ? -16.543 1.186 2.023 1.00 75.12 177 ARG A C 1
ATOM 1434 O O . ARG A 1 177 ? -17.270 0.298 2.456 1.00 75.12 177 ARG A O 1
ATOM 1441 N N . ALA A 1 178 ? -16.890 2.470 1.977 1.00 67.94 178 ALA A N 1
ATOM 1442 C CA . ALA A 1 178 ? -18.215 2.928 2.373 1.00 67.94 178 ALA A CA 1
ATOM 1443 C C . ALA A 1 178 ? -19.299 2.219 1.527 1.00 67.94 178 ALA A C 1
ATOM 1445 O O . ALA A 1 178 ? -19.209 2.244 0.294 1.00 67.94 178 ALA A O 1
ATOM 1446 N N . PRO A 1 179 ? -20.310 1.579 2.147 1.00 66.88 179 PRO A N 1
ATOM 1447 C CA . PRO A 1 179 ? -21.428 1.004 1.410 1.00 66.88 179 PRO A CA 1
ATOM 1448 C C . PRO A 1 179 ? -22.164 2.072 0.587 1.00 66.88 179 PRO A C 1
ATOM 1450 O O . PRO A 1 179 ? -22.545 3.120 1.102 1.00 66.88 179 PRO A O 1
ATOM 1453 N N . LEU A 1 180 ? -22.407 1.789 -0.696 1.00 62.66 180 LEU A N 1
ATOM 1454 C CA . LEU A 1 180 ? -22.957 2.755 -1.663 1.00 62.66 180 LEU A CA 1
ATOM 1455 C C . LEU A 1 180 ? -24.401 3.215 -1.365 1.00 62.66 180 LEU A C 1
ATOM 1457 O O . LEU A 1 180 ? -24.854 4.196 -1.944 1.00 62.66 180 LEU A O 1
ATOM 1461 N N . ASN A 1 181 ? -25.109 2.523 -0.466 1.00 63.31 181 ASN A N 1
ATOM 1462 C CA . ASN A 1 181 ? -26.538 2.713 -0.187 1.00 63.31 181 ASN A CA 1
ATOM 1463 C C . ASN A 1 181 ? -26.812 3.248 1.234 1.00 63.31 181 ASN A C 1
ATOM 1465 O O . ASN A 1 181 ? -27.867 2.975 1.807 1.00 63.31 181 ASN A O 1
ATOM 1469 N N . LEU A 1 182 ? -25.861 3.962 1.841 1.00 59.16 182 LEU A N 1
ATOM 1470 C CA . LEU A 1 182 ? -26.024 4.497 3.193 1.00 59.16 182 LEU A CA 1
ATOM 1471 C C . LEU A 1 182 ? -26.938 5.729 3.218 1.00 59.16 182 LEU A C 1
ATOM 1473 O O . LEU A 1 182 ? -26.520 6.846 2.922 1.00 59.16 182 LEU A O 1
ATOM 1477 N N . ILE A 1 183 ? -28.183 5.512 3.638 1.00 59.22 183 ILE A N 1
ATOM 1478 C CA . ILE A 1 183 ? -29.122 6.560 4.043 1.00 59.22 183 ILE A CA 1
ATOM 1479 C C . ILE A 1 183 ? -29.146 6.563 5.577 1.00 59.22 183 ILE A C 1
ATOM 1481 O O . ILE A 1 183 ? -29.757 5.687 6.185 1.00 59.22 183 ILE A O 1
ATOM 1485 N N . GLY A 1 184 ? -28.453 7.512 6.208 1.00 62.81 184 GLY A N 1
ATOM 1486 C CA . GLY A 1 184 ? -28.340 7.586 7.667 1.00 62.81 184 GLY A CA 1
ATOM 1487 C C . GLY A 1 184 ? -27.450 8.732 8.150 1.00 62.81 184 GLY A C 1
ATOM 1488 O O . GLY A 1 184 ? -26.852 9.447 7.346 1.00 62.81 184 GLY A O 1
ATOM 1489 N N . ASP A 1 185 ? -27.367 8.906 9.470 1.00 75.69 185 ASP A N 1
ATOM 1490 C CA . ASP A 1 185 ? -26.443 9.858 10.101 1.00 75.69 185 ASP A CA 1
ATOM 1491 C C . ASP A 1 185 ? -24.989 9.413 9.858 1.00 75.69 185 ASP A C 1
ATOM 1493 O O . ASP A 1 185 ? -24.648 8.241 10.044 1.00 75.69 185 ASP A O 1
ATOM 1497 N N . CYS A 1 186 ? -24.116 10.357 9.493 1.00 74.31 186 CYS A N 1
ATOM 1498 C CA . CYS A 1 186 ? -22.675 10.153 9.353 1.00 74.31 186 CYS A CA 1
ATOM 1499 C C . CYS A 1 186 ? -22.067 9.381 10.535 1.00 74.31 186 CYS A C 1
ATOM 1501 O O . CYS A 1 186 ? -21.195 8.541 10.327 1.00 74.31 186 CYS A O 1
ATOM 1503 N N . ARG A 1 187 ? -22.538 9.612 11.769 1.00 77.38 187 ARG A N 1
ATOM 1504 C CA . ARG A 1 187 ? -22.063 8.876 12.956 1.00 77.38 187 ARG A CA 1
ATOM 1505 C C . ARG A 1 187 ? -22.321 7.372 12.857 1.00 77.38 187 ARG A C 1
ATOM 1507 O O . ARG A 1 187 ? -21.400 6.585 13.048 1.00 77.38 187 ARG A O 1
ATOM 1514 N N . GLN A 1 188 ? -23.542 6.980 12.490 1.00 79.50 188 GLN A N 1
ATOM 1515 C CA . GLN A 1 188 ? -23.925 5.572 12.328 1.00 79.50 188 GLN A CA 1
ATOM 1516 C C . GLN A 1 188 ? -23.137 4.910 11.191 1.00 79.50 188 GLN A C 1
ATOM 1518 O O . GLN A 1 188 ? -22.732 3.756 11.308 1.00 79.50 188 GLN A O 1
ATOM 1523 N N . ILE A 1 189 ? -22.871 5.665 10.121 1.00 81.19 189 ILE A N 1
ATOM 1524 C CA . ILE A 1 189 ? -22.040 5.243 8.990 1.00 81.19 189 ILE A CA 1
ATOM 1525 C C . ILE A 1 189 ? -20.610 4.906 9.448 1.00 81.19 189 ILE A C 1
ATOM 1527 O O . ILE A 1 189 ? -20.099 3.839 9.102 1.00 81.19 189 ILE A O 1
ATOM 1531 N N . PHE A 1 190 ? -19.973 5.762 10.256 1.00 81.56 190 PHE A N 1
ATOM 1532 C CA . PHE A 1 190 ? -18.633 5.489 10.795 1.00 81.56 190 PHE A CA 1
ATOM 1533 C C . PHE A 1 190 ? -18.616 4.288 11.751 1.00 81.56 190 PHE A C 1
ATOM 1535 O O . PHE A 1 190 ? -17.752 3.423 11.596 1.00 81.56 190 PHE A O 1
ATOM 1542 N N . THR A 1 191 ? -19.590 4.164 12.665 1.00 85.31 191 THR A N 1
ATOM 1543 C CA . THR A 1 191 ? -19.696 2.983 13.545 1.00 85.31 191 THR A CA 1
ATOM 1544 C C . THR A 1 191 ? -19.846 1.692 12.728 1.00 85.31 191 THR A C 1
ATOM 1546 O O . THR A 1 191 ? -19.110 0.735 12.957 1.00 85.31 191 THR A O 1
ATOM 1549 N N . GLN A 1 192 ? -20.716 1.667 11.708 1.00 85.69 192 GLN A N 1
ATOM 1550 C CA . GLN A 1 192 ? -20.885 0.496 10.832 1.00 85.69 192 GLN A CA 1
ATOM 1551 C C . GLN A 1 192 ? -19.608 0.135 10.058 1.00 85.69 192 GLN A C 1
ATOM 1553 O O . GLN A 1 192 ? -19.297 -1.046 9.911 1.00 85.69 192 GLN A O 1
ATOM 1558 N N . MET A 1 193 ? -18.852 1.126 9.575 1.00 88.00 193 MET A N 1
ATOM 1559 C CA . MET A 1 193 ? -17.576 0.885 8.889 1.00 88.00 193 MET A CA 1
ATOM 1560 C C . MET A 1 193 ? -16.502 0.317 9.830 1.00 88.00 193 MET A C 1
ATOM 1562 O O . MET A 1 193 ? -15.759 -0.579 9.427 1.00 88.00 193 MET A O 1
ATOM 1566 N N . ALA A 1 194 ? -16.446 0.786 11.079 1.00 89.44 194 ALA A N 1
ATOM 1567 C CA . ALA A 1 194 ? -15.535 0.255 12.093 1.00 89.44 194 ALA A CA 1
ATOM 1568 C C . ALA A 1 194 ? -15.891 -1.189 12.497 1.00 89.44 194 ALA A C 1
ATOM 1570 O O . ALA A 1 194 ? -15.000 -2.032 12.609 1.00 89.44 194 ALA A O 1
ATOM 1571 N N . GLU A 1 195 ? -17.182 -1.502 12.649 1.00 89.62 195 GLU A N 1
ATOM 1572 C CA . GLU A 1 195 ? -17.644 -2.874 12.912 1.00 89.62 195 GLU A CA 1
ATOM 1573 C C . GLU A 1 195 ? -17.326 -3.816 11.738 1.00 89.62 195 GLU A C 1
ATOM 1575 O O . GLU A 1 195 ? -16.762 -4.886 11.948 1.00 89.62 195 GLU A O 1
ATOM 1580 N N . GLN A 1 196 ? -17.554 -3.392 10.486 1.00 88.88 196 GLN A N 1
ATOM 1581 C CA . GLN A 1 196 ? -17.175 -4.178 9.299 1.00 88.88 196 GLN A CA 1
ATOM 1582 C C . GLN A 1 196 ? -15.667 -4.459 9.209 1.00 88.88 196 GLN A C 1
ATOM 1584 O O . GLN A 1 196 ? -15.266 -5.516 8.711 1.00 88.88 196 GLN A O 1
ATOM 1589 N N . LEU A 1 197 ? -14.821 -3.525 9.658 1.00 90.69 197 LEU A N 1
ATOM 1590 C CA . LEU A 1 197 ? -13.377 -3.746 9.734 1.00 90.69 197 LEU A CA 1
ATOM 1591 C C . LEU A 1 197 ? -13.030 -4.775 10.812 1.00 90.69 197 LEU A C 1
ATOM 1593 O O . LEU A 1 197 ? -12.250 -5.687 10.549 1.00 90.69 197 LEU A O 1
ATOM 1597 N N . TYR A 1 198 ? -13.625 -4.660 12.000 1.00 90.81 198 TYR A N 1
ATOM 1598 C CA . TYR A 1 198 ? -13.406 -5.608 13.090 1.00 90.81 198 TYR A CA 1
ATOM 1599 C C . TYR A 1 198 ? -13.890 -7.025 12.740 1.00 90.81 198 TYR A C 1
ATOM 1601 O O . TYR A 1 198 ? -13.155 -7.992 12.947 1.00 90.81 198 TYR A O 1
ATOM 1609 N N . ASP A 1 199 ? -15.072 -7.160 12.138 1.00 89.44 199 ASP A N 1
ATOM 1610 C CA . ASP A 1 199 ? -15.593 -8.460 11.708 1.00 89.44 199 ASP A CA 1
ATOM 1611 C C . ASP A 1 199 ? -14.688 -9.089 10.635 1.00 89.44 199 ASP A C 1
ATOM 1613 O O . ASP A 1 199 ? -14.454 -10.298 10.653 1.00 89.44 199 ASP A O 1
ATOM 1617 N N . ARG A 1 200 ? -14.104 -8.284 9.733 1.00 89.12 200 ARG A N 1
ATOM 1618 C CA . ARG A 1 200 ? -13.085 -8.764 8.782 1.00 89.12 200 ARG A CA 1
ATOM 1619 C C . ARG A 1 200 ? -11.799 -9.201 9.485 1.00 89.12 200 ARG A C 1
ATOM 1621 O O . ARG A 1 200 ? -11.218 -10.195 9.072 1.00 89.12 200 ARG A O 1
ATOM 1628 N N . LEU A 1 201 ? -11.359 -8.478 10.517 1.00 88.88 201 LEU A N 1
ATOM 1629 C CA . LEU A 1 201 ? -10.168 -8.826 11.296 1.00 88.88 201 LEU A CA 1
ATOM 1630 C C . LEU A 1 201 ? -10.329 -10.172 12.017 1.00 88.88 201 LEU A C 1
ATOM 1632 O O . LEU A 1 201 ? -9.430 -11.004 11.958 1.00 88.88 201 LEU A O 1
ATOM 1636 N N . ILE A 1 202 ? -11.464 -10.415 12.677 1.00 86.00 202 ILE A N 1
ATOM 1637 C CA . ILE A 1 202 ? -11.669 -11.663 13.432 1.00 86.00 202 ILE A CA 1
ATOM 1638 C C . ILE A 1 202 ? -11.855 -12.885 12.523 1.00 86.00 202 ILE A C 1
ATOM 1640 O O . ILE A 1 202 ? -11.373 -13.969 12.860 1.00 86.00 202 ILE A O 1
ATOM 1644 N N . ASN A 1 203 ? -12.506 -12.713 11.370 1.00 84.12 203 ASN A N 1
ATOM 1645 C CA . ASN A 1 203 ? -12.784 -13.797 10.422 1.00 84.12 203 ASN A CA 1
ATOM 1646 C C . ASN A 1 203 ? -11.652 -14.049 9.396 1.00 84.12 203 ASN A C 1
ATOM 1648 O O . ASN A 1 203 ? -11.911 -14.647 8.350 1.00 84.12 203 ASN A O 1
ATOM 1652 N N . LEU A 1 204 ? -10.424 -13.597 9.688 1.00 77.00 204 LEU A N 1
ATOM 1653 C CA . LEU A 1 204 ? -9.195 -13.961 8.961 1.00 77.00 204 LEU A CA 1
ATOM 1654 C C . LEU A 1 204 ? -8.805 -15.432 9.145 1.00 77.00 204 LEU A C 1
ATOM 1656 O O . LEU A 1 204 ? -8.894 -15.922 10.296 1.00 77.00 204 LEU A O 1
#

Secondary structure (DSSP, 8-state):
---------------SSSSSSHHHHHHHHHHHHHTSHHHHT-SEEE---TT-S---EEEHHHHHHHHHHHHHHHHHHHHH--GGGS---HHHHHHTT--SPPPEEPPPEEEEEETTTHHHHHS-HHHHHHHHHHHTEEEEEEEE-PPPTT-SEEEEEEEEEE-HHHHHHHHHHTPPPPPTT--S-HHHHHHHHHHHHHHHHHT-

Sequence (204 aa):
MKIQSDAFDSQRVVSLERQHGGLGNKFFLFMEFLASRQFHLLQVLDFSEPGMHYQSVLMHTQLEYIHKAGLQTYHQVAFTFRLECIPGTASQRERNGITSPQERECEPFIIEVPASRQEQVINNYDLLNKLCDATGCTNIVFRDLPKYKDYETVRLYVSATGQLQALNKLRELLAVRAPLNLIGDCRQIFTQMAEQLYDRLINL

Foldseek 3Di:
DDDDDDDPPPDDDDPCPVDDDDVVVVVLVVLVVLLDPVLLPDQKDAPPPDPDPDGDMDGNVNSNVSSVLSNVQNCCCVVVVDPLSPDDDPVVCVVVVVPDQDKDKDDKDKAKAFPVCVCVCQVPVVLQVVLCVQLVFPGWHWDWDDDDPPARITMIIIITMDHPRSSVSSVVLQDFDQDPPDDDDPRVSRNVSNVVSVVSSVVD

pLDDT: mean 77.43, std 15.37, range [29.83, 93.88]

InterPro domains:
  IPR056053 Domain of unknown function DUF7636 [PF24642] (104-203)

Organism: Meloidogyne javanica (NCBI:txid6303)